Protein 5AG8 (pdb70)

Foldseek 3Di:
DFAAKDKDFDQEDELLDQKGKIFIPDFQKKKFKADVPRTQWIFTHDPGMTITGGPWGNNQDQKIKIWIGDVSYPIDIHIHGYDNVQKDWDDDAQKIKIAHAQWWKWKAFTNSHTDDIDHGIDIDRHDAGKMKMWTGHVPDIHIDIDGHD/DFAAKDKDFDQEDELQDQKGKIFIPDFQKKKFKADPPHTQWIFTHDPGMTITGGNWGNNQPQKIKIWIDDVSYPIDIHIHGYDNVQKDWDDDAQKTKIFGQFWWKWKAFTNSHTDDTDTGIDIDRHDAGKMKMWTGDVPDIHIDIDGHD

GO terms:
  GO:0005509 calcium ion binding (F, IDA)
  GO:0005576 extracellular region (C, IDA)
  GO:0004198 calcium-dependent cysteine-type endopeptidase activity (F, IDA)
  GO:0006508 proteolysis (P, IDA)
  GO:0005515 protein binding (F, IPI)

Secondary structure (DSSP, 8-state):
-PBP--EE--SEEETT-SEEEEEESSTT-EEEEEETTEEEEEEE-BTTEEEEEPSS--TT-SEEEEEEE-TTB--EEEEEEEE----EEEEETTEEEEEEEEEEEEEE-TTS-EEEEEEEEEEEE--SEEEEEEEEETTEEEEEEEEE-/--B---EE--SEEETT-SEEEEEESSTT-EEEEEETTEEEEEEE-BTTEEEEEPSS--TT-SEEEEEEE-TTB--EEEEEEEE----EEEEETTEEEEEEEEEEEEEE-TTS-EEEEEEEEEEEE--SEEEEEEEEETTEEEEEEEEE-

InterPro domains:
  IPR001769 Gingipain [PF01364] (236-575)
  IPR005536 Peptidase C25, Ig-like domain [PF03785] (580-659)
  IPR012600 Gingipain propeptide [PF08126] (25-222)
  IPR013783 Immunoglobulin-like fold [G3DSA:2.60.40.10] (577-661)
  IPR014756 Immunoglobulin E-set [SSF81296] (580-661)
  IPR026444 Secretion system, C-terminal sorting domain [TIGR04183] (685-736)
  IPR029030 Caspase-like domain superfamily [SSF52129] (230-577)
  IPR029031 Gingipain, N-terminal superfamily [G3DSA:3.40.50.10390] (230-346)
  IPR038490 Gingipain propeptide superfamily [G3DSA:2.60.40.3800] (21-229)
  IPR039392 Gingipain, N-terminal [cd10913] (231-575)
  IPR041333 Peptidase M60, C-terminal [PF18630] (673-730)

Radius of gyration: 26.18 Å; Cα contacts (8 Å, |Δi|>4): 826; chains: 2; bounding box: 76×40×56 Å

B-factor: mean 24.38, std 9.68, range [12.08, 75.13]

Nearest PDB structures (foldseek):
  5ag9-assembly2_B  TM=1.005E+00  e=1.795E-27  Porphyromonas gingivalis W83
  1cvr-assembly1_A  TM=1.001E+00  e=1.368E-12  Porphyromonas gingivalis
  4ief-assembly1_B  TM=1.000E+00  e=1.517E-12  Porphyromonas gingivalis W83
  7pq4-assembly1_A  TM=9.374E-01  e=1.387E-08  Porphyromonas gingivalis
  5hfs-assembly1_B  TM=8.301E-01  e=6.282E-07  Porphyromonas gingivalis

Sequence (298 aa):
VPTKMQVTAPANISASAQTFEVACDYNGAIATLSDDGDMVGTAIVKDGKAIIKLNESIADETNLTLTVVGYNKVTVIKDVKVEGKPYTVAVSGKTITVESPAAGLTIFDMNGRRVATAKNRMVFEAQNGVYAVRIATEGKTYTEKVIVKVPTKMQVTAPANISASAQTFEVACDYNGAIATLSDDGDMVGTAIVKDGKAIIKLNESIADETNLTLTVVGYNKVTVIKDVKVEGKPYTVAVSGKTITVESPAAGLTIFDMNGRRVATAKNRMVFEAQNGVYAVRIATEGKTYTEKVIVK

CATH classification: 2.60.40.10

Organism: Porphyromonas gingivalis (strain ATCC BAA-308 / W83) (NCBI:txid242619)

Structure (mmCIF, N/CA/C/O backbone):
data_5AG8
#
_entry.id   5AG8
#
_cell.length_a   51.470
_cell.length_b   61.740
_cell.length_c   55.300
_cell.angle_alpha   90.00
_cell.angle_beta   117.79
_cell.angle_gamma   90.00
#
_symmetry.space_group_name_H-M   'P 1 21 1'
#
loop_
_entity.id
_entity.type
_entity.pdbx_description
1 polymer 'GINGIPAIN R2'
2 non-polymer 'SULFATE ION'
3 non-polymer GLYCEROL
4 water water
#
loop_
_atom_site.group_PDB
_atom_site.id
_atom_site.type_symbol
_atom_site.label_atom_id
_atom_site.label_alt_id
_atom_site.label_comp_id
_atom_site.label_asym_id
_atom_site.label_entity_id
_atom_site.label_seq_id
_atom_site.pdbx_PDB_ins_code
_atom_site.Cartn_x
_atom_site.Cartn_y
_atom_site.Cartn_z
_atom_site.occupancy
_atom_site.B_iso_or_equiv
_atom_site.auth_seq_id
_atom_site.auth_comp_id
_atom_site.auth_asym_id
_atom_site.auth_atom_id
_atom_site.pdbx_PDB_model_num
ATOM 1 N N . VAL A 1 5 ? -4.540 16.675 22.550 1.00 46.98 579 VAL A N 1
ATOM 2 C CA . VAL A 1 5 ? -5.759 17.118 21.826 1.00 44.31 579 VAL A CA 1
ATOM 3 C C . VAL A 1 5 ? -5.295 17.439 20.397 1.00 39.70 579 VAL A C 1
ATOM 4 O O . VAL A 1 5 ? -4.312 18.178 20.223 1.00 39.68 579 VAL A O 1
ATOM 8 N N . PRO A 1 6 ? -5.962 16.873 19.372 1.00 35.86 580 PRO A N 1
ATOM 9 C CA . PRO A 1 6 ? -5.427 17.199 18.023 1.00 32.42 580 PRO A CA 1
ATOM 10 C C . PRO A 1 6 ? -5.788 18.649 17.561 1.00 32.46 580 PRO A C 1
ATOM 11 O O . PRO A 1 6 ? -6.751 19.263 18.075 1.00 34.60 580 PRO A O 1
ATOM 15 N N . THR A 1 7 ? -5.052 19.179 16.591 1.00 28.62 581 THR A N 1
ATOM 16 C CA . THR A 1 7 ? -5.394 20.494 16.041 1.00 29.59 581 THR A CA 1
ATOM 17 C C . THR A 1 7 ? -6.096 20.421 14.668 1.00 26.84 581 THR A C 1
ATOM 18 O O . THR A 1 7 ? -6.202 19.353 14.072 1.00 27.77 581 THR A O 1
ATOM 22 N N . LYS A 1 8 ? -6.553 21.555 14.150 1.00 27.60 582 LYS A N 1
ATOM 23 C CA . LYS A 1 8 ? -7.320 21.578 12.889 1.00 27.39 582 LYS A CA 1
ATOM 24 C C . LYS A 1 8 ? -6.413 21.791 11.715 1.00 26.01 582 LYS A C 1
ATOM 25 O O . LYS A 1 8 ? -5.345 22.448 11.849 1.00 23.82 582 LYS A O 1
ATOM 31 N N . MET A 1 9 ? -6.804 21.240 10.561 1.00 24.50 583 MET A N 1
ATOM 32 C CA . MET A 1 9 ? -6.097 21.627 9.320 1.00 25.01 583 MET A CA 1
ATOM 33 C C . MET A 1 9 ? -7.089 22.198 8.303 1.00 25.40 583 MET A C 1
ATOM 34 O O . MET A 1 9 ? -8.276 21.838 8.325 1.00 26.27 583 MET A O 1
ATOM 39 N N . GLN A 1 10 ? -6.629 23.056 7.403 1.00 23.71 584 GLN A N 1
ATOM 40 C CA . GLN A 1 10 ? -7.506 23.610 6.362 1.00 25.04 584 GLN A CA 1
ATOM 41 C C . GLN A 1 10 ? -7.483 22.716 5.128 1.00 22.07 584 GLN A C 1
ATOM 42 O O . GLN A 1 10 ? -6.388 22.277 4.702 1.00 20.50 584 GLN A O 1
ATOM 48 N N . VAL A 1 11 ? -8.670 22.420 4.593 1.00 19.69 585 VAL A N 1
ATOM 49 C CA . VAL A 1 11 ? -8.815 21.510 3.475 1.00 18.73 585 VAL A CA 1
ATOM 50 C C . VAL A 1 11 ? -9.753 22.189 2.508 1.00 18.77 585 VAL A C 1
ATOM 51 O O . VAL A 1 11 ? -10.794 22.648 2.917 1.00 18.60 585 VAL A O 1
ATOM 55 N N . THR A 1 12 ? -9.419 22.294 1.229 1.00 18.10 586 THR A N 1
ATOM 56 C CA . THR A 1 12 ? -10.360 22.835 0.271 1.00 20.72 586 THR A CA 1
ATOM 57 C C . THR A 1 12 ? -10.359 21.882 -0.909 1.00 19.90 586 THR A C 1
ATOM 58 O O . THR A 1 12 ? -9.251 21.452 -1.354 1.00 17.97 586 THR A O 1
ATOM 62 N N . ALA A 1 13 ? -11.569 21.497 -1.355 1.00 19.01 587 ALA A N 1
ATOM 63 C CA . ALA A 1 13 ? 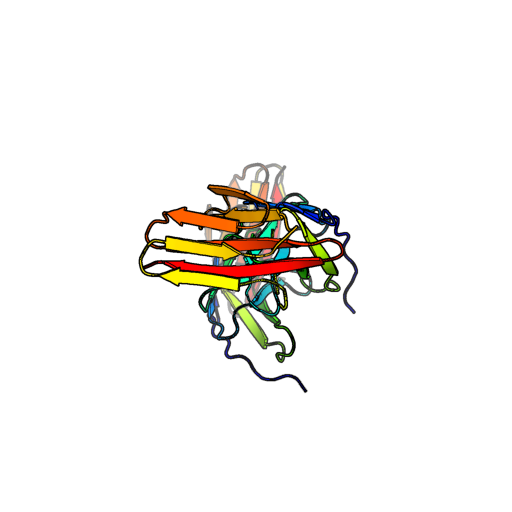-11.696 20.598 -2.510 1.00 18.71 587 ALA A CA 1
ATOM 64 C C . ALA A 1 13 ? -12.990 20.895 -3.221 1.00 20.31 587 ALA A C 1
ATOM 65 O O . ALA A 1 13 ? -13.891 21.496 -2.615 1.00 22.04 587 ALA A O 1
ATOM 67 N N . PRO A 1 14 ? -13.096 20.521 -4.515 1.00 20.29 588 PRO A N 1
ATOM 68 C CA . PRO A 1 14 ? -14.362 20.753 -5.177 1.00 22.39 588 PRO A CA 1
ATOM 69 C C . PRO A 1 14 ? -15.517 19.991 -4.485 1.00 21.33 588 PRO A C 1
ATOM 70 O O . PRO A 1 14 ? -15.287 18.988 -3.765 1.00 23.07 588 PRO A O 1
ATOM 74 N N . ALA A 1 15 ? -16.731 20.456 -4.711 1.00 21.52 589 ALA A N 1
ATOM 75 C CA . ALA A 1 15 ? -17.939 19.793 -4.225 1.00 20.64 589 ALA A CA 1
ATOM 76 C C . ALA A 1 15 ? -18.458 18.747 -5.227 1.00 20.44 589 ALA A C 1
ATOM 77 O O . ALA A 1 15 ? -19.373 17.970 -4.931 1.00 18.75 589 ALA A O 1
ATOM 79 N N . ASN A 1 16 ? -17.929 18.750 -6.450 1.00 20.88 590 ASN A N 1
ATOM 80 C CA . ASN A 1 16 ? -18.441 17.859 -7.473 1.00 20.89 590 ASN A CA 1
ATOM 81 C C . ASN A 1 16 ? -17.246 17.283 -8.237 1.00 21.00 590 ASN A C 1
ATOM 82 O O . ASN A 1 16 ? -16.140 17.851 -8.204 1.00 20.44 590 ASN A O 1
ATOM 87 N N . ILE A 1 17 ? -17.441 16.145 -8.903 1.00 18.66 591 ILE A N 1
ATOM 88 C CA . ILE A 1 17 ? -16.366 15.572 -9.728 1.00 17.86 591 ILE A CA 1
ATOM 89 C C . ILE A 1 17 ? -17.070 14.976 -10.989 1.00 18.40 591 ILE A C 1
ATOM 90 O O . ILE A 1 17 ? -18.193 14.477 -10.886 1.00 17.75 591 ILE A O 1
ATOM 95 N N . SER A 1 18 ? -16.465 15.088 -12.173 1.00 18.26 592 SER A N 1
ATOM 96 C CA . SER A 1 18 ? -17.033 14.448 -13.380 1.00 19.27 592 SER A CA 1
ATOM 97 C C . SER A 1 18 ? -17.005 12.941 -13.256 1.00 19.40 592 SER A C 1
ATOM 98 O O . SER A 1 18 ? -16.007 12.348 -12.768 1.00 18.32 592 SER A O 1
ATOM 101 N N . ALA A 1 19 ? -18.054 12.315 -13.775 1.00 18.26 593 ALA A N 1
ATOM 102 C CA . ALA A 1 19 ? -18.109 10.855 -13.885 1.00 19.86 593 ALA A CA 1
ATOM 103 C C . ALA A 1 19 ? -16.889 10.302 -14.675 1.00 20.55 593 ALA A C 1
ATOM 104 O O . ALA A 1 19 ? -16.444 9.158 -14.462 1.00 21.70 593 ALA A O 1
ATOM 106 N N . SER A 1 20 ? -16.338 11.129 -15.566 1.00 21.31 594 SER A N 1
ATOM 107 C CA . SER A 1 20 ? -15.197 10.751 -16.374 1.00 21.21 594 SER A CA 1
ATOM 108 C C . SER A 1 20 ? -13.819 11.127 -15.785 1.00 20.93 594 SER A C 1
ATOM 109 O O . SER A 1 20 ? -12.791 10.922 -16.440 1.00 20.99 594 SER A O 1
ATOM 112 N N . ALA A 1 21 ? -13.776 11.709 -14.603 1.00 18.85 595 ALA A N 1
ATOM 113 C CA . ALA A 1 21 ? -12.523 12.149 -14.031 1.00 20.57 595 ALA A CA 1
ATOM 114 C C . ALA A 1 21 ? -11.478 11.007 -13.874 1.00 21.82 595 ALA A C 1
ATOM 115 O O . ALA A 1 21 ? -11.816 9.829 -13.671 1.00 22.63 595 ALA A O 1
ATOM 117 N N . GLN A 1 22 ? -10.225 11.413 -13.895 1.00 21.38 596 GLN A N 1
ATOM 118 C CA . GLN A 1 22 ? -9.118 10.534 -13.678 1.00 22.90 596 GLN A CA 1
ATOM 119 C C . GLN A 1 22 ? -8.341 10.997 -12.436 1.00 21.58 596 GLN A C 1
ATOM 120 O O . GLN A 1 22 ? -7.522 10.234 -11.940 1.00 19.84 596 GLN A O 1
ATOM 126 N N . THR A 1 23 ? -8.521 12.261 -12.037 1.00 20.38 597 THR A N 1
ATOM 127 C CA . THR A 1 23 ? -7.790 12.837 -10.891 1.00 20.64 597 THR A CA 1
ATOM 128 C C . THR A 1 23 ? -8.727 13.730 -10.106 1.00 20.46 597 THR A C 1
ATOM 129 O O . THR A 1 23 ? -9.834 14.125 -10.598 1.00 20.30 597 THR A O 1
ATOM 133 N N . PHE A 1 24 ? -8.319 14.070 -8.883 1.00 19.01 598 PHE A N 1
ATOM 134 C CA . PHE A 1 24 ? -9.121 14.952 -8.076 1.00 18.71 598 PHE A CA 1
ATOM 135 C C . PHE A 1 24 ? -8.067 15.703 -7.236 1.00 19.01 598 PHE A C 1
ATOM 136 O O . PHE A 1 24 ? -7.234 15.048 -6.571 1.00 19.01 598 PHE A O 1
ATOM 144 N N . GLU A 1 25 ? -8.110 17.023 -7.247 1.00 19.18 599 GLU A N 1
ATOM 145 C CA . GLU A 1 25 ? -7.111 17.841 -6.518 1.00 21.07 599 GLU A CA 1
ATOM 146 C C . GLU A 1 25 ? -7.661 18.312 -5.156 1.00 20.07 599 GLU A C 1
ATOM 147 O O . GLU A 1 25 ? -8.792 18.750 -5.073 1.00 20.96 599 GLU A O 1
ATOM 153 N N . VAL A 1 26 ? -6.865 18.196 -4.096 1.00 18.92 600 VAL A N 1
ATOM 154 C CA . VAL A 1 26 ? -7.315 18.569 -2.715 1.00 18.75 600 VAL A CA 1
ATOM 155 C C . VAL A 1 26 ? -6.297 19.563 -2.173 1.00 19.09 600 VAL A C 1
ATOM 156 O O . VAL A 1 26 ? -5.104 19.241 -2.180 1.00 18.82 600 VAL A O 1
ATOM 160 N N . ALA A 1 27 ? -6.678 20.796 -1.796 1.00 18.15 601 ALA A N 1
ATOM 161 C CA . ALA A 1 27 ? -5.680 21.659 -1.179 1.00 18.39 601 ALA A CA 1
ATOM 162 C C . ALA A 1 27 ? -5.689 21.411 0.332 1.00 18.38 601 ALA A C 1
ATOM 163 O O . ALA A 1 27 ? -6.783 21.260 0.902 1.00 16.71 601 ALA A O 1
ATOM 165 N N . CYS A 1 28 ? -4.504 21.446 0.983 1.00 18.09 602 CYS A N 1
ATOM 166 C CA . CYS A 1 28 ? -4.430 21.198 2.434 1.00 19.05 602 CYS A CA 1
ATOM 167 C C . CYS A 1 28 ? -3.183 21.839 3.035 1.00 20.28 602 CYS A C 1
ATOM 168 O O . CYS A 1 28 ? -2.101 21.777 2.418 1.00 22.88 602 CYS A O 1
ATOM 171 N N . ASP A 1 29 ? -3.337 22.546 4.157 1.00 21.43 603 ASP A N 1
ATOM 172 C CA . ASP A 1 29 ? -2.249 23.302 4.721 1.00 23.39 603 ASP A CA 1
ATOM 173 C C . ASP A 1 29 ? -1.322 22.419 5.559 1.00 22.01 603 ASP A C 1
ATOM 174 O O . ASP A 1 29 ? -0.352 22.909 6.118 1.00 21.44 603 ASP A O 1
ATOM 179 N N . TYR A 1 30 ? -1.628 21.131 5.632 1.00 20.01 604 TYR A N 1
ATOM 180 C CA . TYR A 1 30 ? -0.772 20.219 6.403 1.00 20.88 604 TYR A CA 1
ATOM 181 C C . TYR A 1 30 ? -0.073 19.228 5.478 1.00 19.89 604 TYR A C 1
ATOM 182 O O . TYR A 1 30 ? -0.660 18.229 5.028 1.00 17.74 604 TYR A O 1
ATOM 191 N N . ASN A 1 31 ? 1.203 19.497 5.195 1.00 20.94 605 ASN A N 1
ATOM 192 C CA . ASN A 1 31 ? 1.928 18.568 4.307 1.00 20.84 605 ASN A CA 1
ATOM 193 C C . ASN A 1 31 ? 2.127 17.191 4.932 1.00 19.59 605 ASN A C 1
ATOM 194 O O . ASN A 1 31 ? 2.520 17.098 6.097 1.00 18.84 605 ASN A O 1
ATOM 199 N N . GLY A 1 32 ? 1.913 16.149 4.143 1.00 18.68 606 GLY A N 1
ATOM 200 C CA . GLY A 1 32 ? 1.967 14.776 4.674 1.00 19.32 606 GLY A CA 1
ATOM 201 C C . GLY A 1 32 ? 0.630 14.238 5.193 1.00 19.23 606 GLY A C 1
ATOM 202 O O . GLY A 1 32 ? 0.544 13.075 5.614 1.00 20.07 606 GLY A O 1
ATOM 203 N N . ALA A 1 33 ? -0.417 15.064 5.191 1.00 16.68 607 ALA A N 1
ATOM 204 C CA . ALA A 1 33 ? -1.795 14.544 5.343 1.00 15.74 607 ALA A CA 1
ATOM 205 C C . ALA A 1 33 ? -2.103 13.575 4.194 1.00 15.75 607 ALA A C 1
ATOM 206 O O . ALA A 1 33 ? -1.470 13.723 3.120 1.00 15.95 607 ALA A O 1
ATOM 208 N N . ILE A 1 34 ? -3.040 12.645 4.379 1.00 14.87 608 ILE A N 1
ATOM 209 C CA . ILE A 1 34 ? -3.417 11.701 3.307 1.00 16.24 608 ILE A CA 1
ATOM 210 C C . ILE A 1 34 ? -4.860 11.966 2.966 1.00 15.55 608 ILE A C 1
ATOM 211 O O . ILE A 1 34 ? -5.694 12.084 3.877 1.00 15.61 608 ILE A O 1
ATOM 216 N N . ALA A 1 35 ? -5.138 12.122 1.666 1.00 15.06 609 ALA A N 1
ATOM 217 C CA . ALA A 1 35 ? -6.497 12.446 1.218 1.00 14.87 609 ALA A CA 1
ATOM 218 C C . ALA A 1 35 ? -6.935 11.270 0.388 1.00 15.81 609 ALA A C 1
ATOM 219 O O . ALA A 1 35 ? -6.187 10.830 -0.521 1.00 16.61 609 ALA A O 1
ATOM 221 N N . THR A 1 36 ? -8.134 10.771 0.680 1.00 14.42 610 THR A N 1
ATOM 222 C CA . THR A 1 36 ? -8.626 9.566 0.073 1.00 16.04 610 THR A CA 1
ATOM 223 C C . THR A 1 36 ? -10.056 9.754 -0.393 1.00 15.78 610 THR A C 1
ATOM 224 O O . THR A 1 36 ? -10.865 10.345 0.341 1.00 14.90 610 THR A O 1
ATOM 228 N N . LEU A 1 37 ? -10.375 9.256 -1.605 1.00 14.89 611 LEU A N 1
ATOM 229 C CA . LEU A 1 37 ? -11.755 9.205 -2.047 1.00 15.30 611 LEU A CA 1
ATOM 230 C C . LEU A 1 37 ? -12.271 7.765 -1.872 1.00 15.92 611 LEU A C 1
ATOM 231 O O . LEU A 1 37 ? -11.552 6.803 -2.141 1.00 14.85 611 LEU A O 1
ATOM 236 N N . SER A 1 38 ? -13.503 7.615 -1.391 1.00 17.29 612 SER A N 1
ATOM 237 C CA . SER A 1 38 ? -14.055 6.267 -1.176 1.00 19.04 612 SER A CA 1
ATOM 238 C C . SER A 1 38 ? -15.571 6.252 -1.403 1.00 20.82 612 SER A C 1
ATOM 239 O O . SER A 1 38 ? -16.263 7.303 -1.378 1.00 18.59 612 SER A O 1
ATOM 242 N N . ASP A 1 39 ? -16.072 5.051 -1.676 1.00 25.61 613 ASP A N 1
ATOM 243 C CA . ASP A 1 39 ? -17.511 4.753 -1.663 1.00 30.54 613 ASP A CA 1
ATOM 244 C C . ASP A 1 39 ? -17.696 3.672 -0.597 1.00 35.98 613 ASP A C 1
ATOM 245 O O . ASP A 1 39 ? -17.357 2.515 -0.831 1.00 33.76 613 ASP A O 1
ATOM 250 N N . ASP A 1 40 ? -18.165 4.074 0.586 1.00 40.04 614 ASP A N 1
ATOM 251 C CA . ASP A 1 40 ? -18.499 3.151 1.689 1.00 49.32 614 ASP A CA 1
ATOM 252 C C . ASP A 1 40 ? -17.436 2.062 1.813 1.00 51.03 614 ASP A C 1
ATOM 253 O O . ASP A 1 40 ? -17.742 0.883 1.616 1.00 51.43 614 ASP A O 1
ATOM 258 N N . GLY A 1 41 ? -16.186 2.432 2.095 1.00 48.30 615 GLY A N 1
ATOM 259 C CA . GLY A 1 41 ? -15.149 1.403 2.076 1.00 50.06 615 GLY A CA 1
ATOM 260 C C . GLY A 1 41 ? -14.380 1.445 0.767 1.00 50.40 615 GLY A C 1
ATOM 261 O O . GLY A 1 41 ? -13.326 2.086 0.760 1.00 60.48 615 GLY A O 1
ATOM 262 N N . ASP A 1 42 ? -14.875 0.809 -0.328 1.00 43.66 616 ASP A N 1
ATOM 263 C CA . ASP A 1 42 ? -14.198 0.848 -1.654 1.00 37.16 616 ASP A CA 1
ATOM 264 C C . ASP A 1 42 ? -13.358 2.165 -1.725 1.00 31.12 616 ASP A C 1
ATOM 265 O O . ASP A 1 42 ? -13.926 3.223 -1.896 1.00 23.82 616 ASP A O 1
ATOM 270 N N . MET A 1 43 ? -12.044 2.082 -1.493 1.00 29.21 617 MET A N 1
ATOM 271 C CA . MET A 1 43 ? -11.154 3.279 -1.600 1.00 26.09 617 MET A CA 1
ATOM 272 C C . MET A 1 43 ? -10.877 3.400 -3.089 1.00 24.34 617 MET A C 1
ATOM 273 O O . MET A 1 43 ? -10.413 2.420 -3.721 1.00 24.73 617 MET A O 1
ATOM 278 N N . VAL A 1 44 ? -11.237 4.527 -3.687 1.00 18.83 618 VAL A N 1
ATOM 279 C CA . VAL A 1 44 ? -11.058 4.653 -5.169 1.00 18.90 618 VAL A CA 1
ATOM 280 C C . VAL A 1 44 ? -9.851 5.497 -5.566 1.00 18.07 618 VAL A C 1
ATOM 281 O O . VAL A 1 44 ? -9.521 5.646 -6.767 1.00 19.42 618 VAL A O 1
ATOM 285 N N . GLY A 1 45 ? -9.155 6.051 -4.594 1.00 16.92 619 GLY A N 1
ATOM 286 C CA . GLY A 1 45 ? -7.851 6.662 -4.921 1.00 18.05 619 GLY A CA 1
ATOM 287 C C . GLY A 1 45 ? -7.326 7.372 -3.697 1.00 18.77 619 GLY A C 1
ATOM 288 O O . GLY A 1 45 ? -8.113 7.777 -2.835 1.00 16.56 619 GLY A O 1
ATOM 289 N N . THR A 1 46 ? -6.006 7.501 -3.581 1.00 17.49 620 THR A N 1
ATOM 290 C CA . THR A 1 46 ? -5.445 8.162 -2.387 1.00 18.40 620 THR A CA 1
ATOM 291 C C . THR A 1 46 ? -4.208 8.900 -2.832 1.00 18.12 620 THR A C 1
ATOM 292 O O . THR A 1 46 ? -3.506 8.452 -3.770 1.00 19.20 620 THR A O 1
ATOM 296 N N . ALA A 1 47 ? -3.907 10.002 -2.156 1.00 16.19 621 ALA A N 1
ATOM 297 C CA . ALA A 1 47 ? -2.641 10.691 -2.385 1.00 17.98 621 ALA A CA 1
ATOM 298 C C . ALA A 1 47 ? -2.183 11.426 -1.136 1.00 17.15 621 ALA A C 1
ATOM 299 O O . ALA A 1 47 ? -2.993 11.851 -0.326 1.00 16.81 621 ALA A O 1
ATOM 301 N N . ILE A 1 48 ? -0.880 11.615 -0.988 1.00 18.03 622 ILE A N 1
ATOM 302 C CA . ILE A 1 48 ? -0.363 12.390 0.112 1.00 18.58 622 ILE A CA 1
ATOM 303 C C . ILE A 1 48 ? -0.303 13.891 -0.263 1.00 18.83 622 ILE A C 1
ATOM 304 O O . ILE A 1 48 ? -0.026 14.269 -1.398 1.00 19.04 622 ILE A O 1
ATOM 309 N N . VAL A 1 49 ? -0.518 14.739 0.716 1.00 17.57 623 VAL A N 1
ATOM 310 C CA . VAL A 1 49 ? -0.390 16.171 0.470 1.00 17.24 623 VAL A CA 1
ATOM 311 C C . VAL A 1 49 ? 1.112 16.556 0.375 1.00 19.18 623 VAL A C 1
ATOM 312 O O . VAL A 1 49 ? 1.893 16.310 1.310 1.00 18.65 623 VAL A O 1
ATOM 316 N N . LYS A 1 50 ? 1.531 17.130 -0.752 1.00 20.34 624 LYS A N 1
ATOM 317 C CA . LYS A 1 50 ? 2.926 17.589 -0.886 1.00 24.25 624 LYS A CA 1
ATOM 318 C C . LYS A 1 50 ? 2.867 19.004 -1.435 1.00 23.86 624 LYS A C 1
ATOM 319 O O . LYS A 1 50 ? 2.086 19.278 -2.334 1.00 22.57 624 LYS A O 1
ATOM 325 N N . ASP A 1 51 ? 3.663 19.901 -0.879 1.00 24.85 625 ASP A N 1
ATOM 326 C CA . ASP A 1 51 ? 3.618 21.321 -1.304 1.00 27.38 625 ASP A CA 1
ATOM 327 C C . ASP A 1 51 ? 2.170 21.876 -1.377 1.00 25.22 625 ASP A C 1
ATOM 328 O O . ASP A 1 51 ? 1.775 22.518 -2.374 1.00 24.17 625 ASP A O 1
ATOM 333 N N . GLY A 1 52 ? 1.377 21.582 -0.333 1.00 21.94 626 GLY A N 1
ATOM 334 C CA . GLY A 1 52 ? 0.050 22.186 -0.185 1.00 20.92 626 GLY A CA 1
ATOM 335 C C . GLY A 1 52 ? -1.094 21.502 -0.963 1.00 20.18 626 GLY A C 1
ATOM 336 O O . GLY A 1 52 ? -2.213 22.009 -0.928 1.00 18.79 626 GLY A O 1
ATOM 337 N N . LYS A 1 53 ? -0.827 20.419 -1.720 1.00 20.30 627 LYS A N 1
ATOM 338 C CA . LYS A 1 53 ? -1.919 19.769 -2.446 1.00 21.31 627 LYS A CA 1
ATOM 339 C C . LYS A 1 53 ? -1.716 18.272 -2.518 1.00 19.91 627 LYS A C 1
ATOM 340 O O . LYS A 1 53 ? -0.572 17.794 -2.585 1.00 20.02 627 LYS A O 1
ATOM 346 N N . ALA A 1 54 ? -2.815 17.549 -2.590 1.00 19.14 628 ALA A N 1
ATOM 347 C CA . ALA A 1 54 ? -2.778 16.125 -2.971 1.00 18.86 628 ALA A CA 1
ATOM 348 C C . ALA A 1 54 ? -3.495 16.019 -4.308 1.00 20.42 628 ALA A C 1
ATOM 349 O O . ALA A 1 54 ? -4.703 16.456 -4.452 1.00 20.65 628 ALA A O 1
ATOM 351 N N . ILE A 1 55 ? -2.827 15.400 -5.275 1.00 21.49 629 ILE A N 1
ATOM 352 C CA . ILE A 1 55 ? -3.472 15.136 -6.549 1.00 21.09 629 ILE A CA 1
ATOM 353 C C . ILE A 1 55 ? -3.826 13.644 -6.550 1.00 19.11 629 ILE A C 1
ATOM 354 O O . ILE A 1 55 ? -2.937 12.793 -6.719 1.00 17.89 629 ILE A O 1
ATOM 359 N N . ILE A 1 56 ? -5.082 13.340 -6.269 1.00 17.60 630 ILE A N 1
ATOM 360 C CA . ILE A 1 56 ? -5.499 11.967 -6.176 1.00 17.44 630 ILE A CA 1
ATOM 361 C C . ILE A 1 56 ? -5.580 11.383 -7.621 1.00 19.06 630 ILE A C 1
ATOM 362 O O . ILE A 1 56 ? -6.328 11.892 -8.435 1.00 20.33 630 ILE A O 1
ATOM 367 N N . LYS A 1 57 ? -4.824 10.339 -7.921 1.00 19.28 631 LYS A N 1
ATOM 368 C CA . LYS A 1 57 ? -5.046 9.648 -9.197 1.00 22.29 631 LYS A CA 1
ATOM 369 C C . LYS A 1 57 ? -6.054 8.523 -8.935 1.00 21.36 631 LYS A C 1
ATOM 370 O O . LYS A 1 57 ? -5.796 7.613 -8.124 1.00 21.95 631 LYS A O 1
ATOM 376 N N . LEU A 1 58 ? -7.197 8.576 -9.604 1.00 19.66 632 LEU A N 1
ATOM 377 C CA . LEU A 1 58 ? -8.162 7.494 -9.411 1.00 20.97 632 LEU A CA 1
ATOM 378 C C . LEU A 1 58 ? -7.660 6.131 -9.849 1.00 21.49 632 LEU A C 1
ATOM 379 O O . LEU A 1 58 ? -7.073 5.944 -10.951 1.00 21.05 632 LEU A O 1
ATOM 384 N N . ASN A 1 59 ? -7.891 5.140 -9.008 1.00 20.49 633 ASN A N 1
ATOM 385 C CA . ASN A 1 59 ? -7.433 3.807 -9.350 1.00 22.17 633 ASN A CA 1
ATOM 386 C C . ASN A 1 59 ? -8.477 2.989 -10.152 1.00 22.70 633 ASN A C 1
ATOM 387 O O . ASN A 1 59 ? -8.213 1.850 -10.573 1.00 23.17 633 ASN A O 1
ATOM 392 N N . GLU A 1 60 ? -9.651 3.575 -10.333 1.00 20.38 634 GLU A N 1
ATOM 393 C CA . GLU A 1 60 ? -10.693 2.975 -11.173 1.00 24.45 634 GLU A CA 1
ATOM 394 C C . GLU A 1 60 ? -11.675 4.078 -11.586 1.00 21.23 634 GLU A C 1
ATOM 395 O O . GLU A 1 60 ? -11.684 5.179 -11.017 1.00 21.26 634 GLU A O 1
ATOM 401 N N . SER A 1 61 ? -12.526 3.748 -12.550 1.00 21.10 635 SER A N 1
ATOM 402 C CA . SER A 1 61 ? -13.578 4.635 -12.985 1.00 19.05 635 SER A CA 1
ATOM 403 C C . SER A 1 61 ? -14.558 4.881 -11.850 1.00 18.67 635 SER A C 1
ATOM 404 O O . SER A 1 61 ? -14.955 3.934 -11.220 1.00 17.80 635 SER A O 1
ATOM 407 N N . ILE A 1 62 ? -15.025 6.125 -11.660 1.00 17.17 636 ILE A N 1
ATOM 408 C CA . ILE A 1 62 ? -16.044 6.397 -10.657 1.00 18.31 636 ILE A CA 1
ATOM 409 C C . ILE A 1 62 ? -17.364 6.705 -11.370 1.00 17.44 636 ILE A C 1
ATOM 410 O O . ILE A 1 62 ? -18.276 7.242 -10.764 1.00 16.31 636 ILE A O 1
ATOM 415 N N . ALA A 1 63 ? -17.469 6.351 -12.658 1.00 18.02 637 ALA A N 1
ATOM 416 C CA . ALA A 1 63 ? -18.720 6.660 -13.396 1.00 18.54 637 ALA A CA 1
ATOM 417 C C . ALA A 1 63 ? -19.937 5.896 -12.899 1.00 18.99 637 ALA A C 1
ATOM 418 O O . ALA A 1 63 ? -21.085 6.241 -13.278 1.00 19.38 637 ALA A O 1
ATOM 420 N N . ASP A 1 64 ? -19.718 4.836 -12.114 1.00 19.42 638 ASP A N 1
ATOM 421 C CA . ASP A 1 64 ? -20.848 4.077 -11.548 1.00 21.33 638 ASP A CA 1
ATOM 422 C C . ASP A 1 64 ? -21.269 4.654 -10.154 1.00 20.76 638 ASP A C 1
ATOM 423 O O . ASP A 1 64 ? -22.092 4.052 -9.492 1.00 21.51 638 ASP A O 1
ATOM 428 N N . GLU A 1 65 ? -20.751 5.817 -9.755 1.00 19.66 639 GLU A N 1
ATOM 429 C CA . GLU A 1 65 ? -21.035 6.383 -8.427 1.00 21.56 639 GLU A CA 1
ATOM 430 C C . GLU A 1 65 ? -21.856 7.631 -8.644 1.00 20.49 639 GLU A C 1
ATOM 431 O O . GLU A 1 65 ? -21.693 8.327 -9.671 1.00 19.50 639 GLU A O 1
ATOM 437 N N . THR A 1 66 ? -22.749 7.906 -7.698 1.00 20.31 640 THR A N 1
ATOM 438 C CA . THR A 1 66 ? -23.395 9.234 -7.650 1.00 19.36 640 THR A CA 1
ATOM 439 C C . THR A 1 66 ? -22.771 10.127 -6.570 1.00 17.68 640 THR A C 1
ATOM 440 O O . THR A 1 66 ? -22.944 11.356 -6.636 1.00 16.55 640 THR A O 1
ATOM 444 N N . ASN A 1 67 ? -22.074 9.565 -5.578 1.00 17.29 641 ASN A N 1
ATOM 445 C CA . ASN A 1 67 ? -21.391 10.368 -4.548 1.00 17.12 641 ASN A CA 1
ATOM 446 C C . ASN A 1 67 ? -20.127 9.651 -4.110 1.00 17.29 641 ASN A C 1
ATOM 447 O O . ASN A 1 67 ? -20.047 8.399 -4.185 1.00 19.04 641 ASN A O 1
ATOM 452 N N . LEU A 1 68 ? -19.154 10.413 -3.631 1.00 16.97 642 LEU A N 1
ATOM 453 C CA . LEU A 1 68 ? -17.963 9.819 -3.045 1.00 16.11 642 LEU A CA 1
ATOM 454 C C . LEU A 1 68 ? -17.705 10.534 -1.763 1.00 15.87 642 LEU A C 1
ATOM 455 O O . LEU A 1 68 ? -18.090 11.698 -1.596 1.00 16.71 642 LEU A O 1
ATOM 460 N N . THR A 1 69 ? -16.996 9.864 -0.852 1.00 15.31 643 THR A N 1
ATOM 461 C CA . THR A 1 69 ? -16.499 10.551 0.341 1.00 15.22 643 THR A CA 1
ATOM 462 C C . THR A 1 69 ? -15.019 10.906 0.243 1.00 14.54 643 THR A C 1
ATOM 463 O O . THR A 1 69 ? -14.165 10.020 -0.110 1.00 15.19 643 THR A O 1
ATOM 467 N N . LEU A 1 70 ? -14.706 12.173 0.553 1.00 13.66 644 LEU A N 1
ATOM 468 C CA . LEU A 1 70 ? -13.311 12.629 0.651 1.00 13.78 644 LEU A CA 1
ATOM 469 C C . LEU A 1 70 ? -12.989 12.614 2.137 1.00 14.56 644 LEU A C 1
ATOM 470 O O . LEU A 1 70 ? -13.757 13.211 2.953 1.00 15.04 644 LEU A O 1
ATOM 475 N N . THR A 1 71 ? -11.881 11.955 2.529 1.00 13.25 645 THR A N 1
ATOM 476 C CA . THR A 1 71 ? -11.447 12.006 3.895 1.00 14.20 645 THR A CA 1
ATOM 477 C C . THR A 1 71 ? -9.986 12.446 3.862 1.00 14.30 645 THR A C 1
ATOM 478 O O . THR A 1 71 ? -9.194 11.866 3.098 1.00 13.30 645 THR A O 1
ATOM 482 N N . VAL A 1 72 ? -9.624 13.402 4.734 1.00 14.29 646 VAL A N 1
ATOM 483 C CA . VAL A 1 72 ? -8.223 13.837 4.846 1.00 13.68 646 VAL A CA 1
ATOM 484 C C . VAL A 1 72 ? -7.784 13.593 6.276 1.00 15.93 646 VAL A C 1
ATOM 485 O O . VAL A 1 72 ? -8.475 14.040 7.244 1.00 14.17 646 VAL A O 1
ATOM 489 N N . VAL A 1 73 ? -6.687 12.839 6.433 1.00 14.99 647 VAL A N 1
ATOM 490 C CA . VAL A 1 73 ? -6.223 12.420 7.780 1.00 15.63 647 VAL A CA 1
ATOM 491 C C . VAL A 1 73 ? -4.822 12.926 7.957 1.00 16.03 647 VAL A C 1
ATOM 492 O O . VAL A 1 73 ? -4.002 12.865 7.000 1.00 17.61 647 VAL A O 1
ATOM 496 N N . GLY A 1 74 ? -4.547 13.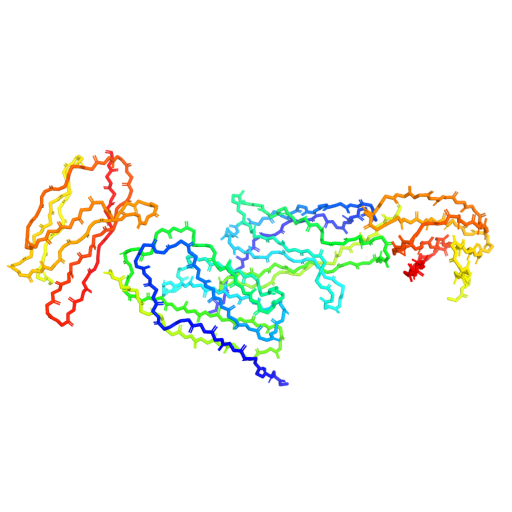512 9.125 1.00 15.56 648 GLY A N 1
ATOM 497 C CA . GLY A 1 74 ? -3.190 13.974 9.400 1.00 17.26 648 GLY A CA 1
ATOM 498 C C . GLY A 1 74 ? -2.796 13.609 10.811 1.00 19.17 648 GLY A C 1
ATOM 499 O O . GLY A 1 74 ? -3.660 13.572 11.722 1.00 18.51 648 GLY A O 1
ATOM 500 N N . TYR A 1 75 ? -1.503 13.395 11.020 1.00 19.87 649 TYR A N 1
ATOM 501 C CA . TYR A 1 75 ? -1.031 12.984 12.351 1.00 19.28 649 TYR A CA 1
ATOM 502 C C . TYR A 1 75 ? -1.287 14.111 13.350 1.00 20.07 649 TYR A C 1
ATOM 503 O O . TYR A 1 75 ? -0.915 15.287 13.109 1.00 17.76 649 TYR A O 1
ATOM 512 N N . ASN A 1 76 ? -1.895 13.745 14.483 1.00 20.60 650 ASN A N 1
ATOM 513 C CA . ASN A 1 76 ? -2.374 14.703 15.459 1.00 21.93 650 ASN A CA 1
ATOM 514 C C . ASN A 1 76 ? -3.257 15.841 14.907 1.00 19.93 650 ASN A C 1
ATOM 515 O O . ASN A 1 76 ? -3.282 16.913 15.472 1.00 19.64 650 ASN A O 1
ATOM 520 N N . LYS A 1 77 ? -3.992 15.579 13.829 1.00 17.49 651 LYS A N 1
ATOM 521 C CA . LYS A 1 77 ? -4.951 16.574 13.251 1.00 17.54 651 LYS A CA 1
ATOM 522 C C . LYS A 1 77 ? -6.345 15.991 13.374 1.00 16.85 651 LYS A C 1
ATOM 523 O O . LYS A 1 77 ? -6.525 14.761 13.328 1.00 16.48 651 LYS A O 1
ATOM 529 N N . VAL A 1 78 ? -7.350 16.858 13.491 1.00 16.71 652 VAL A N 1
ATOM 530 C CA . VAL A 1 78 ? -8.735 16.398 13.335 1.00 16.49 652 VAL A CA 1
ATOM 531 C C . VAL A 1 78 ? -9.026 15.980 11.893 1.00 15.21 652 VAL A C 1
ATOM 532 O O . VAL A 1 78 ? -8.861 16.753 10.957 1.00 15.11 652 VAL A O 1
ATOM 536 N N . THR A 1 79 ? -9.478 14.750 11.680 1.00 15.45 653 THR A N 1
ATOM 537 C CA . THR A 1 79 ? -9.845 14.308 10.320 1.00 14.77 653 THR A CA 1
ATOM 538 C C . THR A 1 79 ? -10.908 15.216 9.701 1.00 15.24 653 THR A C 1
ATOM 539 O O . THR A 1 79 ? -11.884 15.594 10.399 1.00 15.87 653 THR A O 1
ATOM 543 N N . VAL A 1 80 ? -10.744 15.526 8.401 1.00 13.90 654 VAL A N 1
ATOM 544 C CA . VAL A 1 80 ? -11.718 16.325 7.647 1.00 15.58 654 VAL A CA 1
ATOM 545 C C . VAL A 1 80 ? -12.461 15.457 6.602 1.00 15.00 654 VAL A C 1
ATOM 546 O O . VAL A 1 80 ? -11.820 14.678 5.875 1.00 13.64 654 VAL A O 1
ATOM 550 N N . ILE A 1 81 ? -13.788 15.548 6.577 1.00 14.97 655 ILE A N 1
ATOM 551 C CA . ILE A 1 81 ? -14.569 14.742 5.651 1.00 14.77 655 ILE A CA 1
ATOM 552 C C . ILE A 1 81 ? -15.428 15.687 4.826 1.00 15.59 655 ILE A C 1
ATOM 553 O O . ILE A 1 81 ? -15.833 16.719 5.337 1.00 15.84 655 ILE A O 1
ATOM 558 N N . LYS A 1 82 ? -15.587 15.360 3.545 1.00 14.30 656 LYS A N 1
ATOM 559 C CA . LYS A 1 82 ? -16.449 16.133 2.639 1.00 15.59 656 LYS A CA 1
ATOM 560 C C . LYS A 1 82 ? -17.192 15.210 1.698 1.00 15.94 656 LYS A C 1
ATOM 561 O O . LYS A 1 82 ? -16.594 14.241 1.155 1.00 16.54 656 LYS A O 1
ATOM 567 N N . ASP A 1 83 ? -18.454 15.491 1.425 1.00 16.20 657 ASP A N 1
ATOM 568 C CA . ASP A 1 83 ? -19.195 14.644 0.453 1.00 17.88 657 ASP A CA 1
ATOM 569 C C . ASP A 1 83 ? -18.940 15.222 -0.954 1.00 18.47 657 ASP A C 1
ATOM 570 O O . ASP A 1 83 ? -18.844 16.431 -1.085 1.00 19.75 657 ASP A O 1
ATOM 575 N N . VAL A 1 84 ? -18.773 14.381 -1.978 1.00 17.88 658 VAL A N 1
ATOM 576 C CA . VAL A 1 84 ? -18.496 14.907 -3.349 1.00 17.45 658 VAL A CA 1
ATOM 577 C C . VAL A 1 84 ? -19.543 14.277 -4.260 1.00 18.23 658 VAL A C 1
ATOM 578 O O . VAL A 1 84 ? -19.718 13.036 -4.246 1.00 18.06 658 VAL A O 1
ATOM 582 N N . LYS A 1 85 ? -20.261 15.108 -5.027 1.00 17.67 659 LYS A N 1
ATOM 583 C CA . LYS A 1 85 ? -21.258 14.584 -5.949 1.00 19.16 659 LYS A CA 1
ATOM 584 C C . LYS A 1 85 ? -20.585 14.207 -7.272 1.00 18.96 659 LYS A C 1
ATOM 585 O O . LYS A 1 85 ? -19.771 14.975 -7.814 1.00 19.81 659 LYS A O 1
ATOM 591 N N . VAL A 1 86 ? -20.922 13.039 -7.802 1.00 18.25 660 VAL A N 1
ATOM 592 C CA . VAL A 1 86 ? -20.377 12.613 -9.124 1.00 18.60 660 VAL A CA 1
ATOM 593 C C . VAL A 1 86 ? -21.410 12.895 -10.173 1.00 20.12 660 VAL A C 1
ATOM 594 O O . VAL A 1 86 ? -22.524 12.438 -10.055 1.00 21.32 660 VAL A O 1
ATOM 598 N N . GLU A 1 87 ? -21.057 13.658 -11.198 1.00 22.19 661 GLU A N 1
ATOM 599 C CA . GLU A 1 87 ? -22.028 14.035 -12.230 1.00 23.70 661 GLU A CA 1
ATOM 600 C C . GLU A 1 87 ? -21.574 13.612 -13.599 1.00 24.55 661 GLU A C 1
ATOM 601 O O . GLU A 1 87 ? -20.418 13.773 -13.935 1.00 22.07 661 GLU A O 1
ATOM 607 N N . GLY A 1 88 ? -22.501 13.054 -14.367 1.00 24.68 662 GLY A N 1
ATOM 608 C CA . GLY A 1 88 ? -22.250 12.685 -15.775 1.00 28.61 662 GLY A CA 1
ATOM 609 C C . GLY A 1 88 ? -22.603 13.791 -16.768 1.00 33.94 662 GLY A C 1
ATOM 610 O O . GLY A 1 88 ? -22.601 14.968 -16.399 1.00 36.68 662 GLY A O 1
ATOM 611 N N . LYS A 1 104 ? -35.225 1.121 -9.815 1.00 42.12 672 LYS A N 1
ATOM 612 C CA . LYS A 1 104 ? -36.624 0.894 -10.145 1.00 41.05 672 LYS A CA 1
ATOM 613 C C . LYS A 1 104 ? -37.016 1.086 -11.644 1.00 37.29 672 LYS A C 1
ATOM 614 O O . LYS A 1 104 ? -37.391 0.113 -12.286 1.00 37.83 672 LYS A O 1
ATOM 620 N N . PRO A 1 105 ? -36.971 2.322 -12.190 1.00 33.89 673 PRO A N 1
ATOM 621 C CA . PRO A 1 105 ? -37.657 2.478 -13.484 1.00 31.64 673 PRO A CA 1
ATOM 622 C C . PRO A 1 105 ? -36.748 2.257 -14.710 1.00 27.83 673 PRO A C 1
ATOM 623 O O . PRO A 1 105 ? -36.830 2.998 -15.701 1.00 26.98 673 PRO A O 1
ATOM 627 N N . TYR A 1 106 ? -35.901 1.238 -14.669 1.00 22.63 674 TYR A N 1
ATOM 628 C CA . TYR A 1 106 ? -35.032 0.951 -15.796 1.00 20.71 674 TYR A CA 1
ATOM 629 C C . TYR A 1 106 ? -34.625 -0.482 -15.683 1.00 20.83 674 TYR A C 1
ATOM 630 O O . TYR A 1 106 ? -34.826 -1.147 -14.627 1.00 19.34 674 TYR A O 1
ATOM 639 N N . THR A 1 107 ? -34.003 -0.945 -16.751 1.00 19.80 675 THR A N 1
ATOM 640 C CA . THR A 1 107 ? -33.240 -2.204 -16.708 1.00 20.66 675 THR A CA 1
ATOM 641 C C . THR A 1 107 ? -31.951 -2.038 -17.475 1.00 18.39 675 THR A C 1
ATOM 642 O O . THR A 1 107 ? -31.863 -1.218 -18.477 1.00 20.04 675 THR A O 1
ATOM 646 N N . VAL A 1 108 ? -30.910 -2.730 -17.004 1.00 17.60 676 VAL A N 1
ATOM 647 C CA . VAL A 1 108 ? -29.612 -2.785 -17.674 1.00 16.81 676 VAL A CA 1
ATOM 648 C C . VAL A 1 108 ? -29.310 -4.303 -17.845 1.00 17.85 676 VAL A C 1
ATOM 649 O O . VAL A 1 108 ? -29.249 -5.057 -16.833 1.00 18.48 676 VAL A O 1
ATOM 653 N N . ALA A 1 109 ? -29.243 -4.764 -19.090 1.00 15.81 677 ALA A N 1
ATOM 654 C CA . ALA A 1 109 ? -29.176 -6.205 -19.373 1.00 17.66 677 ALA A CA 1
ATOM 655 C C . ALA A 1 109 ? -27.876 -6.490 -20.085 1.00 17.89 677 ALA A C 1
ATOM 656 O O . ALA A 1 109 ? -27.455 -5.661 -20.934 1.00 21.05 677 ALA A O 1
ATOM 658 N N . VAL A 1 110 ? -27.230 -7.619 -19.761 1.00 17.60 678 VAL A N 1
ATOM 659 C CA . VAL A 1 110 ? -26.032 -8.072 -20.432 1.00 17.66 678 VAL A CA 1
ATOM 660 C C . VAL A 1 110 ? -26.346 -9.381 -21.121 1.00 18.54 678 VAL A C 1
ATOM 661 O O . VAL A 1 110 ? -27.088 -10.266 -20.586 1.00 18.43 678 VAL A O 1
ATOM 665 N N . SER A 1 111 ? -25.843 -9.509 -22.344 1.00 18.04 679 SER A N 1
ATOM 666 C CA . SER A 1 111 ? -25.945 -10.796 -23.063 1.00 19.44 679 SER A CA 1
ATOM 667 C C . SER A 1 111 ? -24.704 -10.911 -23.956 1.00 21.28 679 SER A C 1
ATOM 668 O O . SER A 1 111 ? -24.653 -10.290 -25.021 1.00 20.49 679 SER A O 1
ATOM 671 N N . GLY A 1 112 ? -23.689 -11.659 -23.504 1.00 22.14 680 GLY A N 1
ATOM 672 C CA . GLY A 1 112 ? -22.446 -11.787 -24.244 1.00 22.55 680 GLY A CA 1
ATOM 673 C C . GLY A 1 112 ? -21.863 -10.392 -24.301 1.00 21.68 680 GLY A C 1
ATOM 674 O O . GLY A 1 112 ? -21.832 -9.688 -23.283 1.00 19.56 680 GLY A O 1
ATOM 675 N N . LYS A 1 113 ? -21.479 -9.946 -25.503 1.00 22.55 681 LYS A N 1
ATOM 676 C CA . LYS A 1 113 ? -20.868 -8.596 -25.628 1.00 23.24 681 LYS A CA 1
ATOM 677 C C . LYS A 1 113 ? -21.870 -7.477 -25.853 1.00 22.68 681 LYS A C 1
ATOM 678 O O . LYS A 1 113 ? -21.482 -6.429 -26.378 1.00 23.89 681 LYS A O 1
ATOM 684 N N . THR A 1 114 ? -23.138 -7.661 -25.505 1.00 19.59 682 THR A N 1
ATOM 685 C CA . THR A 1 114 ? -24.055 -6.525 -25.682 1.00 19.11 682 THR A CA 1
ATOM 686 C C . THR A 1 114 ? -24.557 -6.040 -24.331 1.00 18.01 682 THR A C 1
ATOM 687 O O . THR A 1 114 ? -24.812 -6.861 -23.402 1.00 16.77 682 THR A O 1
ATOM 691 N N . ILE A 1 115 ? -24.739 -4.736 -24.221 1.00 15.42 683 ILE A N 1
ATOM 692 C CA . ILE A 1 115 ? -25.330 -4.172 -23.025 1.00 15.29 683 ILE A CA 1
ATOM 693 C C . ILE A 1 115 ? -26.599 -3.480 -23.491 1.00 16.31 683 ILE A C 1
ATOM 694 O O . ILE A 1 115 ? -26.530 -2.555 -24.321 1.00 16.29 683 ILE A O 1
ATOM 699 N N . THR A 1 116 ? -27.765 -3.903 -22.991 1.00 16.26 684 THR A N 1
ATOM 700 C CA . THR A 1 116 ? -29.037 -3.266 -23.407 1.00 16.88 684 THR A CA 1
ATOM 701 C C . THR A 1 116 ? -29.587 -2.422 -22.268 1.00 17.84 684 THR A C 1
ATOM 702 O O . THR A 1 116 ? -29.678 -2.943 -21.156 1.00 17.79 684 THR A O 1
ATOM 706 N N . VAL A 1 117 ? -29.917 -1.124 -22.500 1.00 16.62 685 VAL A N 1
ATOM 707 C CA . VAL A 1 117 ? -30.390 -0.241 -21.381 1.00 17.31 685 VAL A CA 1
ATOM 708 C C . VAL A 1 117 ? -31.746 0.301 -21.792 1.00 19.63 685 VAL A C 1
ATOM 709 O O . VAL A 1 117 ? -31.925 0.763 -22.951 1.00 18.23 685 VAL A O 1
ATOM 713 N N . GLU A 1 118 ? -32.732 0.223 -20.902 1.00 19.02 686 GLU A N 1
ATOM 714 C CA . GLU A 1 118 ? -34.053 0.730 -21.255 1.00 21.74 686 GLU A CA 1
ATOM 715 C C . GLU A 1 118 ? -34.626 1.480 -20.078 1.00 22.23 686 GLU A C 1
ATOM 716 O O . GLU A 1 118 ? -34.670 0.938 -18.962 1.00 20.08 686 GLU A O 1
ATOM 722 N N . SER A 1 119 ? -35.070 2.709 -20.331 1.00 20.22 687 SER A N 1
ATOM 723 C CA . SER A 1 119 ? -35.739 3.520 -19.320 1.00 23.15 687 SER A CA 1
ATOM 724 C C . SER A 1 119 ? -36.489 4.663 -20.047 1.00 26.05 687 SER A C 1
ATOM 725 O O . SER A 1 119 ? -35.884 5.683 -20.341 1.00 25.88 687 SER A O 1
ATOM 728 N N . PRO A 1 120 ? -37.791 4.486 -20.353 1.00 29.21 688 PRO A N 1
ATOM 729 C CA . PRO A 1 120 ? -38.502 5.510 -21.178 1.00 29.56 688 PRO A CA 1
ATOM 730 C C . PRO A 1 120 ? -38.370 6.935 -20.596 1.00 29.14 688 PRO A C 1
ATOM 731 O O . PRO A 1 120 ? -38.515 7.121 -19.383 1.00 29.26 688 PRO A O 1
ATOM 735 N N . ALA A 1 121 ? -38.063 7.919 -21.454 1.00 26.89 689 ALA A N 1
ATOM 736 C CA . ALA A 1 121 ? -37.912 9.329 -21.059 1.00 27.26 689 ALA A CA 1
ATOM 737 C C . ALA A 1 121 ? -36.582 9.669 -20.325 1.00 26.39 689 ALA A C 1
ATOM 738 O O . ALA A 1 121 ? -36.420 10.804 -19.873 1.00 30.99 689 ALA A O 1
ATOM 740 N N . ALA A 1 122 ? -35.644 8.735 -20.215 1.00 22.35 690 ALA A N 1
ATOM 741 C CA . ALA A 1 122 ? -34.435 8.992 -19.445 1.00 21.83 690 ALA A CA 1
ATOM 742 C C . ALA A 1 122 ? -33.237 9.135 -20.370 1.00 21.40 690 ALA A C 1
ATOM 743 O O . ALA A 1 122 ? -33.210 8.531 -21.445 1.00 20.06 690 ALA A O 1
ATOM 745 N N . GLY A 1 123 ? -32.259 9.933 -19.941 1.00 21.02 691 GLY A N 1
ATOM 746 C CA . GLY A 1 123 ? -30.952 9.965 -20.591 1.00 20.95 691 GLY A CA 1
ATOM 747 C C . GLY A 1 123 ? -30.074 8.816 -20.105 1.00 19.56 691 GLY A C 1
ATOM 748 O O . GLY A 1 123 ? -29.865 8.627 -18.892 1.00 18.30 691 GLY A O 1
ATOM 749 N N . LEU A 1 124 ? -29.535 8.078 -21.072 1.00 17.41 692 LEU A N 1
ATOM 750 C CA . LEU A 1 124 ? -28.716 6.926 -20.821 1.00 16.54 692 LEU A CA 1
ATOM 751 C C . LEU A 1 124 ? -27.262 7.197 -21.276 1.00 17.90 692 LEU A C 1
ATOM 752 O O . LEU A 1 124 ? -27.024 7.712 -22.406 1.00 18.93 692 LEU A O 1
ATOM 757 N N . THR A 1 125 ? -26.317 6.842 -20.407 1.00 17.61 693 THR A N 1
ATOM 758 C CA . THR A 1 125 ? -24.901 6.961 -20.735 1.00 18.21 693 THR A CA 1
ATOM 759 C C . THR A 1 125 ? -24.117 5.748 -20.223 1.00 17.07 693 THR A C 1
ATOM 760 O O . THR A 1 125 ? -24.431 5.226 -19.156 1.00 17.53 693 THR A O 1
ATOM 764 N N . ILE A 1 126 ? -23.128 5.325 -21.001 1.00 15.86 694 ILE A N 1
ATOM 765 C CA . ILE A 1 126 ? -22.283 4.182 -20.645 1.00 15.73 694 ILE A CA 1
ATOM 766 C C . ILE A 1 126 ? -20.840 4.679 -20.689 1.00 14.42 694 ILE A C 1
ATOM 767 O O . ILE A 1 126 ? -20.481 5.492 -21.570 1.00 15.05 694 ILE A O 1
ATOM 772 N N . PHE A 1 127 ? -20.026 4.186 -19.763 1.00 13.58 695 PHE A N 1
ATOM 773 C CA . PHE A 1 127 ? -18.646 4.618 -19.632 1.00 13.89 695 PHE A CA 1
ATOM 774 C C . PHE A 1 127 ? -17.807 3.367 -19.566 1.00 14.26 695 PHE A C 1
ATOM 775 O O . PHE A 1 127 ? -18.205 2.416 -18.889 1.00 14.34 695 PHE A O 1
ATOM 783 N N . ASP A 1 128 ? -16.654 3.399 -20.209 1.00 15.04 696 ASP A N 1
ATOM 784 C CA . ASP A 1 128 ? -15.718 2.232 -20.146 1.00 16.07 696 ASP A CA 1
ATOM 785 C C . ASP A 1 128 ? -14.887 2.203 -18.854 1.00 16.98 696 ASP A C 1
ATOM 786 O O . ASP A 1 128 ? -15.020 3.059 -17.966 1.00 16.67 696 ASP A O 1
ATOM 791 N N . MET A 1 129 ? -13.976 1.265 -18.761 1.00 18.42 697 MET A N 1
ATOM 792 C CA . MET A 1 129 ? -13.238 1.107 -17.519 1.00 20.63 697 MET A CA 1
ATOM 793 C C . MET A 1 129 ? -12.197 2.189 -17.271 1.00 21.08 697 MET A C 1
ATOM 794 O O . MET A 1 129 ? -11.695 2.323 -16.145 1.00 23.53 697 MET A O 1
ATOM 799 N N . ASN A 1 130 ? -11.974 3.040 -18.256 1.00 21.32 698 ASN A N 1
ATOM 800 C CA . ASN A 1 130 ? -11.080 4.220 -18.061 1.00 23.32 698 ASN A CA 1
ATOM 801 C C . ASN A 1 130 ? -11.869 5.484 -17.769 1.00 22.84 698 ASN A C 1
ATOM 802 O O . ASN A 1 130 ? -11.312 6.548 -17.718 1.00 25.10 698 ASN A O 1
ATOM 807 N N . GLY A 1 131 ? -13.188 5.352 -17.622 1.00 21.42 699 GLY A N 1
ATOM 808 C CA . GLY A 1 131 ? -14.051 6.492 -17.322 1.00 20.78 699 GLY A CA 1
ATOM 809 C C . GLY A 1 131 ? -14.489 7.235 -18.573 1.00 20.95 699 GLY A C 1
ATOM 810 O O . GLY A 1 131 ? -15.167 8.273 -18.470 1.00 20.22 699 GLY A O 1
ATOM 811 N N . ARG A 1 132 ? -14.095 6.739 -19.761 1.00 20.47 700 ARG A N 1
ATOM 812 C CA . ARG A 1 132 ? -14.433 7.453 -20.990 1.00 20.82 700 ARG A CA 1
ATOM 813 C C . ARG A 1 132 ? -15.897 7.228 -21.374 1.00 18.42 700 ARG A C 1
ATOM 814 O O . ARG A 1 132 ? -16.385 6.097 -21.357 1.00 16.05 700 ARG A O 1
ATOM 822 N N . ARG A 1 133 ? -16.621 8.288 -21.728 1.00 17.61 701 ARG A N 1
ATOM 823 C CA . ARG A 1 133 ? -18.051 8.079 -22.115 1.00 18.08 701 ARG A CA 1
ATOM 824 C C . ARG A 1 133 ? -18.096 7.442 -23.509 1.00 17.63 701 ARG A C 1
ATOM 825 O O . ARG A 1 133 ? -17.533 8.014 -24.440 1.00 20.04 701 ARG A O 1
ATOM 833 N N . VAL A 1 134 ? -18.707 6.269 -23.648 1.00 15.41 702 VAL A N 1
ATOM 834 C CA . VAL A 1 134 ? -18.668 5.472 -24.883 1.00 15.86 702 VAL A CA 1
ATOM 835 C C . VAL A 1 134 ? -20.008 5.422 -25.603 1.00 16.05 702 VAL A C 1
ATOM 836 O O . VAL A 1 134 ? -20.049 5.061 -26.777 1.00 17.52 702 VAL A O 1
ATOM 840 N N . ALA A 1 135 ? -21.083 5.835 -24.900 1.00 17.03 703 ALA A N 1
ATOM 841 C CA . ALA A 1 135 ? -22.430 5.832 -25.481 1.00 16.41 703 ALA A CA 1
ATOM 842 C C . ALA A 1 135 ? -23.389 6.750 -24.737 1.00 17.56 703 ALA A C 1
ATOM 843 O O . ALA A 1 135 ? -23.367 6.787 -23.501 1.00 15.60 703 ALA A O 1
ATOM 845 N N . THR A 1 136 ? -24.237 7.459 -25.527 1.00 17.35 704 THR A N 1
ATOM 846 C CA . THR A 1 136 ? -25.262 8.389 -25.043 1.00 19.55 704 THR A CA 1
ATOM 847 C C . THR A 1 136 ? -26.485 8.111 -25.902 1.00 18.96 704 THR A C 1
ATOM 848 O O . THR A 1 136 ? -26.357 8.064 -27.146 1.00 18.91 704 THR A O 1
ATOM 852 N N . ALA A 1 137 ? -27.643 7.942 -25.278 1.00 17.60 705 ALA A N 1
ATOM 853 C CA . ALA A 1 137 ? -28.936 7.789 -25.997 1.00 18.91 705 ALA A CA 1
ATOM 854 C C . ALA A 1 137 ? -30.071 8.123 -25.053 1.00 20.05 705 ALA A C 1
ATOM 855 O O . ALA A 1 137 ? -29.888 8.131 -23.825 1.00 19.47 705 ALA A O 1
ATOM 857 N N . LYS A 1 138 ? -31.235 8.429 -25.631 1.00 20.03 706 LYS A N 1
ATOM 858 C CA . LYS A 1 138 ? -32.438 8.597 -24.901 1.00 21.36 706 LYS A CA 1
ATOM 859 C C . LYS A 1 138 ? -33.299 7.343 -24.970 1.00 19.75 706 LYS A C 1
ATOM 860 O O . LYS A 1 138 ? -33.432 6.694 -26.038 1.00 18.32 706 LYS A O 1
ATOM 866 N N . ASN A 1 139 ? -33.884 7.004 -23.820 1.00 18.50 707 ASN A N 1
ATOM 867 C CA . ASN A 1 139 ? -34.951 5.920 -23.709 1.00 19.02 707 ASN A CA 1
ATOM 868 C C . ASN A 1 139 ? -34.450 4.457 -23.771 1.00 19.62 707 ASN A C 1
ATOM 869 O O . ASN A 1 139 ? -34.769 3.646 -22.902 1.00 16.97 707 ASN A O 1
ATOM 874 N N . ARG A 1 140 ? -33.732 4.099 -24.850 1.00 18.13 708 ARG A N 1
ATOM 875 C CA . ARG A 1 140 ? -33.252 2.743 -25.025 1.00 18.89 708 ARG A CA 1
ATOM 876 C C . ARG A 1 140 ? -31.981 2.740 -25.896 1.00 18.77 708 ARG A C 1
ATOM 877 O O . ARG A 1 140 ? -31.912 3.556 -26.844 1.00 18.04 708 ARG A O 1
ATOM 885 N N . MET A 1 141 ? -31.042 1.794 -25.646 1.00 17.54 709 MET A N 1
ATOM 886 C CA . MET A 1 141 ? -29.915 1.614 -26.548 1.00 18.83 709 MET A CA 1
ATOM 887 C C . MET A 1 141 ? -29.438 0.187 -26.414 1.00 17.08 709 MET A C 1
ATOM 888 O O . MET A 1 141 ? -29.729 -0.447 -25.387 1.00 16.29 709 MET A O 1
ATOM 893 N N . VAL A 1 142 ? -28.815 -0.341 -27.477 1.00 14.85 710 VAL A N 1
ATOM 894 C CA . VAL A 1 142 ? -28.048 -1.564 -27.340 1.00 14.55 710 VAL A CA 1
ATOM 895 C C . VAL A 1 142 ? -26.615 -1.100 -27.603 1.00 14.53 710 VAL A C 1
ATOM 896 O O . VAL A 1 142 ? -26.330 -0.503 -28.667 1.00 16.76 710 VAL A O 1
ATOM 900 N N . PHE A 1 143 ? -25.690 -1.389 -26.678 1.00 14.29 711 PHE A N 1
ATOM 901 C CA . PHE A 1 143 ? -24.285 -1.006 -26.837 1.00 14.32 711 PHE A CA 1
ATOM 902 C C . PHE A 1 143 ? -23.464 -2.287 -27.082 1.00 15.59 711 PHE A C 1
ATOM 903 O O . PHE A 1 143 ? -23.588 -3.245 -26.297 1.00 16.52 711 PHE A O 1
ATOM 911 N N . GLU A 1 144 ? -22.659 -2.315 -28.133 1.00 15.56 712 GLU A N 1
ATOM 912 C CA . GLU A 1 144 ? -21.760 -3.448 -28.483 1.00 16.15 712 GLU A CA 1
ATOM 913 C C . GLU A 1 144 ? -20.437 -3.161 -27.798 1.00 16.45 712 GLU A C 1
ATOM 914 O O . GLU A 1 144 ? -19.709 -2.191 -28.161 1.00 15.24 712 GLU A O 1
ATOM 920 N N . ALA A 1 145 ? -20.166 -3.978 -26.786 1.00 15.78 713 ALA A N 1
ATOM 921 C CA . ALA A 1 145 ? -19.097 -3.748 -25.816 1.00 16.02 713 ALA A CA 1
ATOM 922 C C . ALA A 1 145 ? -17.884 -4.645 -26.143 1.00 17.83 713 ALA A C 1
ATOM 923 O O . ALA A 1 145 ? -17.966 -5.518 -27.026 1.00 19.63 713 ALA A O 1
ATOM 925 N N . GLN A 1 146 ? -16.787 -4.470 -25.413 1.00 18.89 714 GLN A N 1
ATOM 926 C CA . GLN A 1 146 ? -15.697 -5.465 -25.434 1.00 20.32 714 GLN A CA 1
ATOM 927 C C . GLN A 1 146 ? -15.546 -6.013 -24.014 1.00 19.92 714 GLN A C 1
ATOM 928 O O . GLN A 1 146 ? -16.183 -5.483 -23.072 1.00 17.07 714 GLN A O 1
ATOM 934 N N . ASN A 1 147 ? -14.715 -7.059 -23.841 1.00 20.60 715 ASN A N 1
ATOM 935 C CA . ASN A 1 147 ? -14.431 -7.619 -22.495 1.00 22.91 715 ASN A CA 1
ATOM 936 C C . ASN A 1 147 ? -14.032 -6.499 -21.510 1.00 22.54 715 ASN A C 1
ATOM 937 O O . ASN A 1 147 ? -13.131 -5.709 -21.824 1.00 21.23 715 ASN A O 1
ATOM 942 N N . GLY A 1 148 ? -14.653 -6.430 -20.320 1.00 20.08 716 GLY A N 1
ATOM 943 C CA . GLY A 1 148 ? -14.238 -5.436 -19.350 1.00 19.92 716 GLY A CA 1
ATOM 944 C C . GLY A 1 148 ? -15.442 -4.955 -18.540 1.00 19.19 716 GLY A C 1
ATOM 945 O O . GLY A 1 148 ? -16.556 -5.528 -18.645 1.00 18.55 716 GLY A O 1
ATOM 946 N N . VAL A 1 149 ? -15.278 -3.858 -17.802 1.00 17.97 717 VAL A N 1
ATOM 947 C CA . VAL A 1 149 ? -16.284 -3.384 -16.850 1.00 17.80 717 VAL A CA 1
ATOM 948 C C . VAL A 1 149 ? -16.731 -2.036 -17.279 1.00 18.31 717 VAL A C 1
ATOM 949 O O . VAL A 1 149 ? -15.881 -1.179 -17.654 1.00 19.09 717 VAL A O 1
ATOM 953 N N . TYR A 1 150 ? -18.048 -1.860 -17.274 1.00 15.34 718 TYR A N 1
ATOM 954 C CA . TYR A 1 150 ? -18.658 -0.625 -17.731 1.00 15.84 718 TYR A CA 1
ATOM 955 C C . TYR A 1 150 ? -19.554 -0.041 -16.646 1.00 15.70 718 TYR A C 1
ATOM 956 O O . TYR A 1 150 ? -20.091 -0.799 -15.842 1.00 17.80 718 TYR A O 1
ATOM 965 N N . ALA A 1 151 ? -19.703 1.285 -16.629 1.00 14.71 719 ALA A N 1
ATOM 966 C CA . ALA A 1 151 ? -20.713 1.910 -15.815 1.00 14.62 719 ALA A CA 1
ATOM 967 C C . ALA A 1 151 ? -21.871 2.331 -16.706 1.00 15.19 719 ALA A C 1
ATOM 968 O O . ALA A 1 151 ? -21.654 2.856 -17.802 1.00 17.82 719 ALA A O 1
ATOM 970 N N . VAL A 1 152 ? -23.109 2.239 -16.199 1.00 14.94 720 VAL A N 1
ATOM 971 C CA . VAL A 1 152 ? -24.276 2.781 -16.879 1.00 14.08 720 VAL A CA 1
ATOM 972 C C . VAL A 1 152 ? -24.970 3.824 -15.986 1.00 14.63 720 VAL A C 1
ATOM 973 O O . VAL A 1 152 ? -25.133 3.552 -14.771 1.00 15.96 720 VAL A O 1
ATOM 977 N N . ARG A 1 153 ? -25.334 5.005 -16.521 1.00 14.34 721 ARG A N 1
ATOM 978 C CA . ARG A 1 153 ? -26.000 6.037 -15.700 1.00 16.17 721 ARG A CA 1
ATOM 979 C C . ARG A 1 153 ? -27.330 6.276 -16.359 1.00 16.70 721 ARG A C 1
ATOM 980 O O . ARG A 1 153 ? -27.356 6.375 -17.597 1.00 17.07 721 ARG A O 1
ATOM 988 N N . ILE A 1 154 ? -28.392 6.326 -15.554 1.00 16.49 722 ILE A N 1
ATOM 989 C CA . ILE A 1 154 ? -29.762 6.419 -16.090 1.00 17.41 722 ILE A CA 1
ATOM 990 C C . ILE A 1 154 ? -30.285 7.670 -15.408 1.00 18.52 722 ILE A C 1
ATOM 991 O O . ILE A 1 154 ? -30.505 7.705 -14.173 1.00 19.72 722 ILE A O 1
ATOM 996 N N . ALA A 1 155 ? -30.450 8.715 -16.191 1.00 19.83 723 ALA A N 1
ATOM 997 C CA . ALA A 1 155 ? -30.815 10.011 -15.635 1.00 20.56 723 ALA A CA 1
ATOM 998 C C . ALA A 1 155 ? -32.289 10.268 -15.919 1.00 23.02 723 ALA A C 1
ATOM 999 O O . ALA A 1 155 ? -32.699 10.470 -17.089 1.00 21.53 723 ALA A O 1
ATOM 1001 N N . THR A 1 156 ? -33.098 10.227 -14.869 1.00 24.73 724 THR A N 1
ATOM 1002 C CA . THR A 1 156 ? -34.513 10.451 -15.027 1.00 30.03 724 THR A CA 1
ATOM 1003 C C . THR A 1 156 ? -34.750 11.840 -14.443 1.00 35.65 724 THR A C 1
ATOM 1004 O O . THR A 1 156 ? -33.839 12.421 -13.832 1.00 36.20 724 THR A O 1
ATOM 1008 N N . GLU A 1 157 ? -35.953 12.397 -14.617 1.00 41.00 725 GLU A N 1
ATOM 1009 C CA . GLU A 1 157 ? -36.279 13.630 -13.892 1.00 44.45 725 GLU A CA 1
ATOM 1010 C C . GLU A 1 157 ? -36.231 13.329 -12.405 1.00 42.37 725 GLU A C 1
ATOM 1011 O O . GLU A 1 157 ? -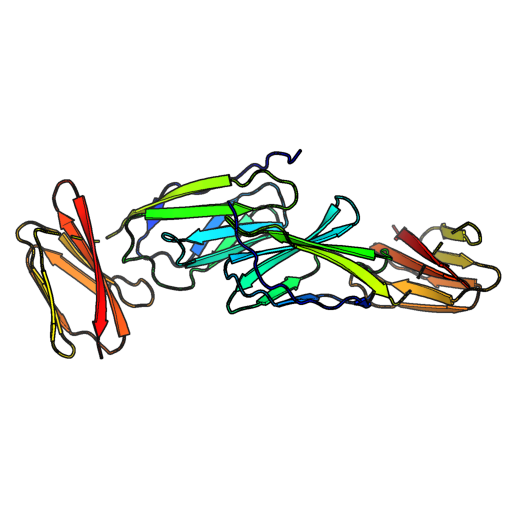36.780 12.329 -11.938 1.00 42.78 725 GLU A O 1
ATOM 1017 N N . GLY A 1 158 ? -35.547 14.180 -11.667 1.00 41.01 726 GLY A N 1
ATOM 1018 C CA . GLY A 1 158 ? -35.435 14.005 -10.227 1.00 40.83 726 GLY A CA 1
ATOM 1019 C C . GLY A 1 158 ? -34.257 13.183 -9.711 1.00 37.55 726 GLY A C 1
ATOM 1020 O O . GLY A 1 158 ? -33.766 13.456 -8.614 1.00 39.40 726 GLY A O 1
ATOM 1021 N N . LYS A 1 159 ? -33.801 12.193 -10.475 1.00 33.11 727 LYS A N 1
ATOM 1022 C CA . LYS A 1 159 ? -32.860 11.149 -9.947 1.00 30.90 727 LYS A CA 1
ATOM 1023 C C . LYS A 1 159 ? -32.014 10.443 -11.005 1.00 26.73 727 LYS A C 1
ATOM 1024 O O . LYS A 1 159 ? -32.518 10.056 -12.070 1.00 25.59 727 LYS A O 1
ATOM 1030 N N . THR A 1 160 ? -30.733 10.237 -10.701 1.00 24.58 728 THR A N 1
ATOM 1031 C CA . THR A 1 160 ? -29.854 9.421 -11.562 1.00 21.45 728 THR A CA 1
ATOM 1032 C C . THR A 1 160 ? -29.537 8.114 -10.869 1.00 21.11 728 THR A C 1
ATOM 1033 O O . THR A 1 160 ? -29.235 8.101 -9.648 1.00 21.68 728 THR A O 1
ATOM 1037 N N . TYR A 1 161 ? -29.679 7.012 -11.592 1.00 18.92 729 TYR A N 1
ATOM 1038 C CA . TYR A 1 161 ? -29.326 5.704 -11.056 1.00 18.29 729 TYR A CA 1
ATOM 1039 C C . TYR A 1 161 ? -28.095 5.212 -11.752 1.00 17.10 729 TYR A C 1
ATOM 1040 O O . TYR A 1 161 ? -27.760 5.646 -12.892 1.00 15.03 729 TYR A O 1
ATOM 1049 N N . THR A 1 162 ? -27.384 4.292 -11.125 1.00 17.28 730 THR A N 1
ATOM 1050 C CA . THR A 1 162 ? -26.268 3.737 -11.848 1.00 16.53 730 THR A CA 1
ATOM 1051 C C . THR A 1 162 ? -26.191 2.240 -11.628 1.00 16.94 730 THR A C 1
ATOM 1052 O O . THR A 1 162 ? -26.675 1.681 -10.608 1.00 17.59 730 THR A O 1
ATOM 1056 N N . GLU A 1 163 ? -25.529 1.589 -12.566 1.00 16.81 731 GLU A N 1
ATOM 1057 C CA . GLU A 1 163 ? -25.234 0.161 -12.443 1.00 17.50 731 GLU A CA 1
ATOM 1058 C C . GLU A 1 163 ? -23.808 -0.045 -12.942 1.00 18.86 731 GLU A C 1
ATOM 1059 O O . GLU A 1 163 ? -23.304 0.727 -13.783 1.00 18.78 731 GLU A O 1
ATOM 1065 N N . LYS A 1 164 ? -23.190 -1.141 -12.519 1.00 17.06 732 LYS A N 1
ATOM 1066 C CA . LYS A 1 164 ? -21.868 -1.461 -13.016 1.00 18.49 732 LYS A CA 1
ATOM 1067 C C . LYS A 1 164 ? -22.019 -2.808 -13.725 1.00 18.46 732 LYS A C 1
ATOM 1068 O O . LYS A 1 164 ? -22.665 -3.696 -13.161 1.00 21.16 732 LYS A O 1
ATOM 1074 N N . VAL A 1 165 ? -21.449 -2.987 -14.920 1.00 17.34 733 VAL A N 1
ATOM 1075 C CA . VAL A 1 165 ? -21.698 -4.202 -15.769 1.00 17.05 733 VAL A CA 1
ATOM 1076 C C . VAL A 1 165 ? -20.370 -4.871 -16.107 1.00 16.96 733 VAL A C 1
ATOM 1077 O O . VAL A 1 165 ? -19.415 -4.205 -16.476 1.00 16.70 733 VAL A O 1
ATOM 1081 N N . ILE A 1 166 ? -20.291 -6.192 -15.978 1.00 15.91 734 ILE A N 1
ATOM 1082 C CA . ILE A 1 166 ? -19.117 -6.966 -16.424 1.00 17.01 734 ILE A CA 1
ATOM 1083 C C . ILE A 1 166 ? -19.441 -7.570 -17.748 1.00 17.96 734 ILE A C 1
ATOM 1084 O O . ILE A 1 166 ? -20.439 -8.301 -17.849 1.00 19.02 734 ILE A O 1
ATOM 1089 N N . VAL A 1 167 ? -18.619 -7.286 -18.760 1.00 16.74 735 VAL A N 1
ATOM 1090 C CA . VAL A 1 167 ? -18.755 -7.993 -20.071 1.00 17.38 735 VAL A CA 1
ATOM 1091 C C . VAL A 1 167 ? -17.614 -8.954 -20.234 1.00 20.70 735 VAL A C 1
ATOM 1092 O O . VAL A 1 167 ? -16.425 -8.553 -20.065 1.00 19.62 735 VAL A O 1
ATOM 1096 N N . LYS A 1 168 ? -17.924 -10.204 -20.559 1.00 23.21 736 LYS A N 1
ATOM 1097 C CA . LYS A 1 168 ? -16.887 -11.241 -20.730 1.00 30.08 736 LYS A CA 1
ATOM 1098 C C . LYS A 1 168 ? -16.404 -11.462 -22.195 1.00 36.15 736 LYS A C 1
ATOM 1099 O O . LYS A 1 168 ? -16.791 -10.711 -23.132 1.00 36.44 736 LYS A O 1
ATOM 1105 N N . VAL B 1 5 ? -17.857 -0.294 20.054 1.00 36.14 579 VAL B N 1
ATOM 1106 C CA . VAL B 1 5 ? -16.480 -0.667 20.510 1.00 36.97 579 VAL B CA 1
ATOM 1107 C C . VAL B 1 5 ? -15.598 -1.046 19.306 1.00 34.06 579 VAL B C 1
ATOM 1108 O O . VAL B 1 5 ? -15.991 -1.851 18.461 1.00 35.11 579 VAL B O 1
ATOM 1112 N N . PRO B 1 6 ? -14.399 -0.455 19.221 1.00 30.45 580 PRO B N 1
ATOM 1113 C CA . PRO B 1 6 ? -13.513 -0.737 18.095 1.00 28.31 580 PRO B CA 1
ATOM 1114 C C . PRO B 1 6 ? -12.844 -2.151 18.163 1.00 28.68 580 PRO B C 1
ATOM 1115 O O . PRO B 1 6 ? -12.729 -2.755 19.258 1.00 27.33 580 PRO B O 1
ATOM 1119 N N . THR B 1 7 ? -12.425 -2.667 17.004 1.00 26.19 581 THR B N 1
ATOM 1120 C CA . THR B 1 7 ? -11.708 -3.957 16.970 1.00 27.51 581 THR B CA 1
ATOM 1121 C C . THR B 1 7 ? -10.195 -3.810 16.746 1.00 27.15 581 THR B C 1
ATOM 1122 O O . THR B 1 7 ? -9.659 -2.718 16.430 1.00 27.32 581 THR B O 1
ATOM 1126 N N . LYS B 1 8 ? -9.469 -4.923 16.881 1.00 28.56 582 LYS B N 1
ATOM 1127 C CA . LYS B 1 8 ? -8.036 -4.902 16.678 1.00 26.84 582 LYS B CA 1
ATOM 1128 C C . LYS B 1 8 ? -7.684 -5.061 15.200 1.00 25.81 582 LYS B C 1
ATOM 1129 O O . LYS B 1 8 ? -8.422 -5.695 14.431 1.00 24.80 582 LYS B O 1
ATOM 1135 N N . MET B 1 9 ? -6.556 -4.480 14.819 1.00 22.62 583 MET B N 1
ATOM 1136 C CA . MET B 1 9 ? -5.931 -4.789 13.542 1.00 22.68 583 MET B CA 1
ATOM 1137 C C . MET B 1 9 ? -4.548 -5.370 13.771 1.00 22.57 583 MET B C 1
ATOM 1138 O O . MET B 1 9 ? -3.882 -5.003 14.749 1.00 22.92 583 MET B O 1
ATOM 1143 N N . GLN B 1 10 ? -4.120 -6.266 12.889 1.00 22.54 584 GLN B N 1
ATOM 1144 C CA . GLN B 1 10 ? -2.762 -6.835 12.940 1.00 24.55 584 GLN B CA 1
ATOM 1145 C C . GLN B 1 10 ? -1.776 -5.867 12.268 1.00 21.93 584 GLN B C 1
ATOM 1146 O O . GLN B 1 10 ? -2.009 -5.445 11.124 1.00 21.73 584 GLN B O 1
ATOM 1152 N N . VAL B 1 11 ? -0.716 -5.489 12.991 1.00 19.68 585 VAL B N 1
ATOM 1153 C CA . VAL B 1 11 ? 0.303 -4.581 12.499 1.00 18.86 585 VAL B CA 1
ATOM 1154 C C . VAL B 1 11 ? 1.689 -5.268 12.721 1.00 21.06 585 VAL B C 1
ATOM 1155 O O . VAL B 1 11 ? 1.980 -5.725 13.836 1.00 22.81 585 VAL B O 1
ATOM 1159 N N . THR B 1 12 ? 2.533 -5.359 11.693 1.00 20.02 586 THR B N 1
ATOM 1160 C CA . THR B 1 12 ? 3.901 -5.859 11.900 1.00 21.77 586 THR B CA 1
ATOM 1161 C C . THR B 1 12 ? 4.828 -4.874 11.229 1.00 21.48 586 THR B C 1
ATOM 1162 O O . THR B 1 12 ? 4.547 -4.368 10.118 1.00 19.99 586 THR B O 1
ATOM 1166 N N . ALA B 1 13 ? 5.929 -4.557 11.917 1.00 21.58 587 ALA B N 1
ATOM 1167 C CA . ALA B 1 13 ? 6.908 -3.675 11.338 1.00 20.40 587 ALA B CA 1
ATOM 1168 C C . ALA B 1 13 ? 8.239 -3.936 12.023 1.00 21.32 587 ALA B C 1
ATOM 1169 O O . ALA B 1 13 ? 8.249 -4.516 13.109 1.00 20.34 587 ALA B O 1
ATOM 1171 N N . PRO B 1 14 ? 9.348 -3.486 11.414 1.00 22.65 588 PRO B N 1
ATOM 1172 C CA . PRO B 1 14 ? 10.665 -3.661 12.068 1.00 22.68 588 PRO B CA 1
ATOM 1173 C C . PRO B 1 14 ? 10.745 -2.938 13.426 1.00 21.34 588 PRO B C 1
ATOM 1174 O O . PRO B 1 14 ? 10.043 -1.960 13.660 1.00 20.42 588 PRO B O 1
ATOM 1178 N N . ALA B 1 15 ? 11.580 -3.453 14.310 1.00 20.71 589 ALA B N 1
ATOM 1179 C CA . ALA B 1 15 ? 11.864 -2.785 15.592 1.00 21.72 589 ALA B CA 1
ATOM 1180 C C . ALA B 1 15 ? 12.998 -1.745 15.475 1.00 20.98 589 ALA B C 1
ATOM 1181 O O . ALA B 1 15 ? 13.268 -0.970 16.425 1.00 19.27 589 ALA B O 1
ATOM 1183 N N . ASN B 1 16 ? 13.641 -1.706 14.300 1.00 20.35 590 ASN B N 1
ATOM 1184 C CA . ASN B 1 16 ? 14.863 -0.922 14.116 1.00 20.84 590 ASN B CA 1
ATOM 1185 C C . ASN B 1 16 ? 14.782 -0.282 12.718 1.00 20.30 590 ASN B C 1
ATOM 1186 O O . ASN B 1 16 ? 14.043 -0.795 11.818 1.00 22.75 590 ASN B O 1
ATOM 1191 N N . ILE B 1 17 ? 15.539 0.770 12.469 1.00 18.67 591 ILE B N 1
ATOM 1192 C CA . ILE B 1 17 ? 15.516 1.408 11.099 1.00 18.01 591 ILE B CA 1
ATOM 1193 C C . ILE B 1 17 ? 16.890 2.080 10.945 1.00 18.63 591 ILE B C 1
ATOM 1194 O O . ILE B 1 17 ? 17.438 2.601 11.933 1.00 18.11 591 ILE B O 1
ATOM 1199 N N . SER B 1 18 ? 17.506 1.967 9.775 1.00 17.67 592 SER B N 1
ATOM 1200 C CA . SER B 1 18 ? 18.802 2.632 9.547 1.00 18.87 592 SER B CA 1
ATOM 1201 C C . SER B 1 18 ? 18.707 4.167 9.609 1.00 18.02 592 SER B C 1
ATOM 1202 O O . SER B 1 18 ? 17.702 4.767 9.200 1.00 17.85 592 SER B O 1
ATOM 1205 N N . ALA B 1 19 ? 19.734 4.801 10.171 1.00 18.04 593 ALA B N 1
ATOM 1206 C CA . ALA B 1 19 ? 19.815 6.277 10.163 1.00 18.39 593 ALA B CA 1
ATOM 1207 C C . ALA B 1 19 ? 19.758 6.797 8.717 1.00 18.82 593 ALA B C 1
ATOM 1208 O O . ALA B 1 19 ? 19.355 7.910 8.472 1.00 18.03 593 ALA B O 1
ATOM 1210 N N . SER B 1 20 ? 20.212 5.981 7.771 1.00 19.22 594 SER B N 1
ATOM 1211 C CA . SER B 1 20 ? 20.190 6.358 6.360 1.00 21.68 594 SER B CA 1
ATOM 1212 C C . SER B 1 20 ? 18.923 6.035 5.588 1.00 20.43 594 SER B C 1
ATOM 1213 O O . SER B 1 20 ? 18.902 6.219 4.357 1.00 20.84 594 SER B O 1
ATOM 1216 N N . ALA B 1 21 ? 17.910 5.481 6.231 1.00 19.11 595 ALA B N 1
ATOM 1217 C CA . ALA B 1 21 ? 16.741 4.980 5.504 1.00 20.16 595 ALA B CA 1
ATOM 1218 C C . ALA B 1 21 ? 15.976 6.097 4.787 1.00 20.54 595 ALA B C 1
ATOM 1219 O O . ALA B 1 21 ? 15.928 7.230 5.254 1.00 20.84 595 ALA B O 1
ATOM 1221 N N . GLN B 1 22 ? 15.361 5.736 3.676 1.00 21.34 596 GLN B N 1
ATOM 1222 C CA . GLN B 1 22 ? 14.458 6.624 2.969 1.00 23.26 596 GLN B CA 1
ATOM 1223 C C . GLN B 1 22 ? 13.007 6.142 3.018 1.00 21.10 596 GLN B C 1
ATOM 1224 O O . GLN B 1 22 ? 12.142 6.891 2.639 1.00 20.72 596 GLN B O 1
ATOM 1230 N N . THR B 1 23 ? 12.765 4.889 3.391 1.00 20.64 597 THR B N 1
ATOM 1231 C CA . THR B 1 23 ? 11.420 4.331 3.427 1.00 20.59 597 THR B CA 1
ATOM 1232 C C . THR B 1 23 ? 11.303 3.408 4.654 1.00 20.89 597 THR B C 1
ATOM 1233 O O . THR B 1 23 ? 12.330 3.032 5.269 1.00 19.82 597 THR B O 1
ATOM 1237 N N . PHE B 1 24 ? 10.058 3.040 5.012 1.00 18.81 598 PHE B N 1
ATOM 1238 C CA . PHE B 1 24 ? 9.835 2.148 6.128 1.00 18.16 598 PHE B CA 1
ATOM 1239 C C . PHE B 1 24 ? 8.531 1.413 5.861 1.00 18.65 598 PHE B C 1
ATOM 1240 O O . PHE B 1 24 ? 7.445 2.045 5.718 1.00 18.74 598 PHE B O 1
ATOM 1248 N N . GLU B 1 25 ? 8.601 0.103 5.797 1.00 19.56 599 GLU B N 1
ATOM 1249 C CA . GLU B 1 25 ? 7.412 -0.662 5.361 1.00 22.05 599 GLU B CA 1
ATOM 1250 C C . GLU B 1 25 ? 6.675 -1.241 6.548 1.00 20.27 599 GLU B C 1
ATOM 1251 O O . GLU B 1 25 ? 7.312 -1.760 7.489 1.00 21.35 599 GLU B O 1
ATOM 1257 N N . VAL B 1 26 ? 5.334 -1.146 6.520 1.00 18.59 600 VAL B N 1
ATOM 1258 C CA . VAL B 1 26 ? 4.488 -1.574 7.665 1.00 17.94 600 VAL B CA 1
ATOM 1259 C C . VAL B 1 26 ? 3.430 -2.505 7.117 1.00 19.57 600 VAL B C 1
ATOM 1260 O O . VAL B 1 26 ? 2.724 -2.111 6.200 1.00 20.08 600 VAL B O 1
ATOM 1264 N N . ALA B 1 27 ? 3.362 -3.738 7.611 1.00 18.34 601 ALA B N 1
ATOM 1265 C CA . ALA B 1 27 ? 2.319 -4.653 7.176 1.00 19.25 601 ALA B CA 1
ATOM 1266 C C . ALA B 1 27 ? 1.087 -4.491 8.076 1.00 19.49 601 ALA B C 1
ATOM 1267 O O . ALA B 1 27 ? 1.192 -4.314 9.304 1.00 19.42 601 ALA B O 1
ATOM 1269 N N . CYS B 1 28 ? -0.09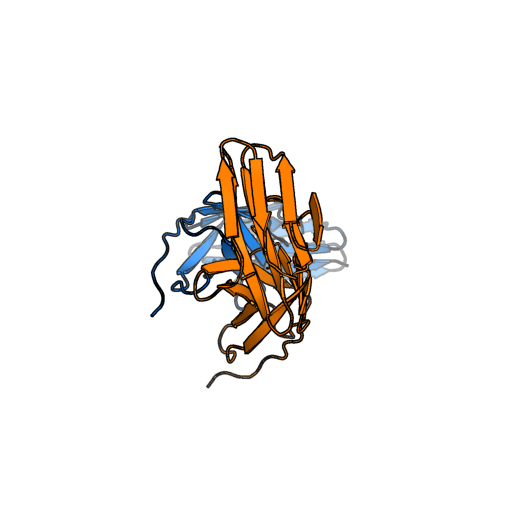8 -4.518 7.471 1.00 19.49 602 CYS B N 1
ATOM 1270 C CA . CYS B 1 28 ? -1.313 -4.251 8.256 1.00 20.73 602 CYS B CA 1
ATOM 1271 C C . CYS B 1 28 ? -2.498 -4.940 7.571 1.00 21.67 602 CYS B C 1
ATOM 1272 O O . CYS B 1 28 ? -2.576 -4.976 6.329 1.00 22.16 602 CYS B O 1
ATOM 1275 N N . ASP B 1 29 ? -3.317 -5.624 8.358 1.00 21.91 603 ASP B N 1
ATOM 1276 C CA . ASP B 1 29 ? -4.437 -6.362 7.770 1.00 22.50 603 ASP B CA 1
ATOM 1277 C C . ASP B 1 29 ? -5.687 -5.494 7.535 1.00 20.99 603 ASP B C 1
ATOM 1278 O O . ASP B 1 29 ? -6.754 -6.034 7.135 1.00 22.94 603 ASP B O 1
ATOM 1283 N N . TYR B 1 30 ? -5.597 -4.193 7.766 1.00 19.99 604 TYR B N 1
ATOM 1284 C CA . TYR B 1 30 ? -6.746 -3.294 7.524 1.00 20.54 604 TYR B CA 1
ATOM 1285 C C . TYR B 1 30 ? -6.425 -2.293 6.431 1.00 19.79 604 TYR B C 1
ATOM 1286 O O . TYR B 1 30 ? -5.729 -1.299 6.690 1.00 17.11 604 TYR B O 1
ATOM 1295 N N . ASN B 1 31 ? -6.884 -2.558 5.199 1.00 21.40 605 ASN B N 1
ATOM 1296 C CA . ASN B 1 31 ? -6.668 -1.589 4.118 1.00 22.09 605 ASN B CA 1
ATOM 1297 C C . ASN B 1 31 ? -7.300 -0.240 4.462 1.00 21.38 605 ASN B C 1
ATOM 1298 O O . ASN B 1 31 ? -8.409 -0.200 4.911 1.00 22.37 605 ASN B O 1
ATOM 1303 N N . GLY B 1 32 ? -6.539 0.821 4.322 1.00 20.25 606 GLY B N 1
ATOM 1304 C CA . GLY B 1 32 ? -7.025 2.156 4.557 1.00 21.07 606 GLY B CA 1
ATOM 1305 C C . GLY B 1 32 ? -6.555 2.678 5.901 1.00 19.21 606 GLY B C 1
ATOM 1306 O O . GLY B 1 32 ? -6.740 3.871 6.201 1.00 18.88 606 GLY B O 1
ATOM 1307 N N . ALA B 1 33 ? -5.911 1.812 6.696 1.00 18.34 607 ALA B N 1
ATOM 1308 C CA . ALA B 1 33 ? -5.227 2.283 7.891 1.00 17.36 607 ALA B CA 1
ATOM 1309 C C . ALA B 1 33 ? -4.141 3.289 7.445 1.00 16.49 607 ALA B C 1
ATOM 1310 O O . ALA B 1 33 ? -3.667 3.233 6.302 1.00 18.02 607 ALA B O 1
ATOM 1312 N N . ILE B 1 34 ? -3.756 4.177 8.340 1.00 16.19 608 ILE B N 1
ATOM 1313 C CA . ILE B 1 34 ? -2.811 5.231 8.055 1.00 16.39 608 ILE B CA 1
ATOM 1314 C C . ILE B 1 34 ? -1.673 5.022 9.036 1.00 15.51 608 ILE B C 1
ATOM 1315 O O . ILE B 1 34 ? -1.912 4.977 10.274 1.00 15.00 608 ILE B O 1
ATOM 1320 N N . ALA B 1 35 ? -0.442 4.902 8.497 1.00 14.57 609 ALA B N 1
ATOM 1321 C CA . ALA B 1 35 ? 0.776 4.671 9.297 1.00 14.70 609 ALA B CA 1
ATOM 1322 C C . ALA B 1 35 ? 1.696 5.898 9.245 1.00 15.58 609 ALA B C 1
ATOM 1323 O O . ALA B 1 35 ? 1.924 6.466 8.140 1.00 16.12 609 ALA B O 1
ATOM 1325 N N . THR B 1 36 ? 2.171 6.316 10.421 1.00 14.21 610 THR B N 1
ATOM 1326 C CA . THR B 1 36 ? 2.975 7.533 10.634 1.00 15.34 610 THR B CA 1
ATOM 1327 C C . THR B 1 36 ? 4.184 7.197 11.490 1.00 16.49 610 THR B C 1
ATOM 1328 O O . THR B 1 36 ? 4.055 6.444 12.495 1.00 16.17 610 THR B O 1
ATOM 1332 N N . LEU B 1 37 ? 5.324 7.781 11.113 1.00 15.24 611 LEU B N 1
ATOM 1333 C CA . LEU B 1 37 ? 6.513 7.815 11.954 1.00 16.98 611 LEU B CA 1
ATOM 1334 C C . LEU B 1 37 ? 6.671 9.245 12.424 1.00 16.45 611 LEU B C 1
ATOM 1335 O O . LEU B 1 37 ? 6.535 10.185 11.617 1.00 16.70 611 LEU B O 1
ATOM 1340 N N . SER B 1 38 ? 6.965 9.409 13.713 1.00 16.54 612 SER B N 1
ATOM 1341 C CA . SER B 1 38 ? 7.070 10.728 14.312 1.00 18.34 612 SER B CA 1
ATOM 1342 C C . SER B 1 38 ? 8.165 10.671 15.371 1.00 20.13 612 SER B C 1
ATOM 1343 O O . SER B 1 38 ? 8.492 9.601 15.919 1.00 18.63 612 SER B O 1
ATOM 1346 N N . ASP B 1 39 ? 8.703 11.842 15.665 1.00 21.31 613 ASP B N 1
ATOM 1347 C CA . ASP B 1 39 ? 9.597 12.031 16.812 1.00 26.16 613 ASP B CA 1
ATOM 1348 C C . ASP B 1 39 ? 8.891 12.970 17.755 1.00 28.81 61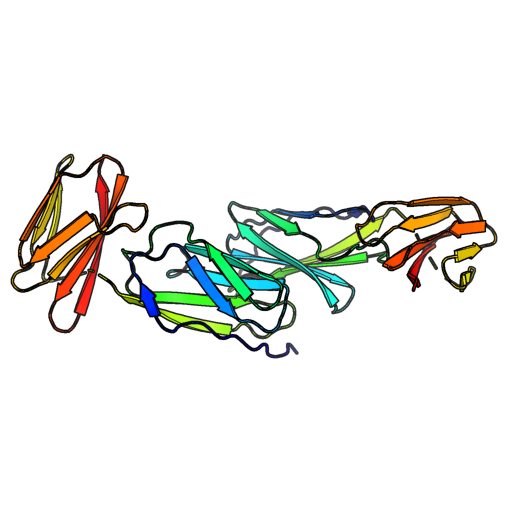3 ASP B C 1
ATOM 1349 O O . ASP B 1 39 ? 8.792 14.198 17.488 1.00 27.59 613 ASP B O 1
ATOM 1354 N N . ASP B 1 40 ? 8.315 12.382 18.800 1.00 31.77 614 ASP B N 1
ATOM 1355 C CA . ASP B 1 40 ? 7.700 13.128 19.902 1.00 38.64 614 ASP B CA 1
ATOM 1356 C C . ASP B 1 40 ? 6.763 14.279 19.491 1.00 40.22 614 ASP B C 1
ATOM 1357 O O . ASP B 1 40 ? 6.945 15.418 19.942 1.00 44.15 614 ASP B O 1
ATOM 1362 N N . GLY B 1 41 ? 5.775 13.997 18.648 1.00 37.76 615 GLY B N 1
ATOM 1363 C CA . GLY B 1 41 ? 4.856 15.032 18.162 1.00 36.80 615 GLY B CA 1
ATOM 1364 C C . GLY B 1 41 ? 5.100 15.526 16.735 1.00 37.37 615 GLY B C 1
ATOM 1365 O O . GLY B 1 41 ? 4.152 15.934 16.046 1.00 33.97 615 GLY B O 1
ATOM 1366 N N . ASP B 1 42 ? 6.367 15.520 16.292 1.00 33.44 616 ASP B N 1
ATOM 1367 C CA . ASP B 1 42 ? 6.738 15.930 14.926 1.00 32.32 616 ASP B CA 1
ATOM 1368 C C . ASP B 1 42 ? 6.789 14.748 13.919 1.00 28.19 616 ASP B C 1
ATOM 1369 O O . ASP B 1 42 ? 7.603 13.833 14.038 1.00 25.30 616 ASP B O 1
ATOM 1374 N N . MET B 1 43 ? 5.943 14.820 12.909 1.00 24.82 617 MET B N 1
ATOM 1375 C CA . MET B 1 43 ? 5.764 13.695 11.990 1.00 23.96 617 MET B CA 1
ATOM 1376 C C . MET B 1 43 ? 6.973 13.687 11.023 1.00 21.99 617 MET B C 1
ATOM 1377 O O . MET B 1 43 ? 7.412 14.788 10.597 1.00 21.76 617 MET B O 1
ATOM 1382 N N . VAL B 1 44 ? 7.499 12.524 10.620 1.00 20.00 618 VAL B N 1
ATOM 1383 C CA . VAL B 1 44 ? 8.571 12.472 9.558 1.00 19.07 618 VAL B CA 1
ATOM 1384 C C . VAL B 1 44 ? 8.141 11.650 8.327 1.00 20.01 618 VAL B C 1
ATOM 1385 O O . VAL B 1 44 ? 8.952 11.449 7.400 1.00 20.91 618 VAL B O 1
ATOM 1389 N N . GLY B 1 45 ? 6.884 11.158 8.296 1.00 18.89 619 GLY B N 1
ATOM 1390 C CA . GLY B 1 45 ? 6.397 10.470 7.090 1.00 17.51 619 GLY B CA 1
ATOM 1391 C C . GLY B 1 45 ? 5.125 9.718 7.440 1.00 16.57 619 GLY B C 1
ATOM 1392 O O . GLY B 1 45 ? 4.968 9.249 8.597 1.00 14.75 619 GLY B O 1
ATOM 1393 N N . THR B 1 46 ? 4.215 9.619 6.464 1.00 16.26 620 THR B N 1
ATOM 1394 C CA . THR B 1 46 ? 2.919 9.014 6.655 1.00 17.35 620 THR B CA 1
ATOM 1395 C C . THR B 1 46 ? 2.591 8.289 5.375 1.00 17.88 620 THR B C 1
ATOM 1396 O O . THR B 1 46 ? 2.927 8.784 4.312 1.00 18.64 620 THR B O 1
ATOM 1400 N N . ALA B 1 47 ? 1.920 7.153 5.472 1.00 17.47 621 ALA B N 1
ATOM 1401 C CA . ALA B 1 47 ? 1.395 6.428 4.281 1.00 17.82 621 ALA B CA 1
ATOM 1402 C C . ALA B 1 47 ? 0.139 5.616 4.623 1.00 19.06 621 ALA B C 1
ATOM 1403 O O . ALA B 1 47 ? -0.097 5.202 5.796 1.00 16.85 621 ALA B O 1
ATOM 1405 N N . ILE B 1 48 ? -0.662 5.371 3.572 1.00 18.04 622 ILE B N 1
ATOM 1406 C CA . ILE B 1 48 ? -1.857 4.579 3.671 1.00 17.10 622 ILE B CA 1
ATOM 1407 C C . ILE B 1 48 ? -1.570 3.113 3.395 1.00 16.88 622 ILE B C 1
ATOM 1408 O O . ILE B 1 48 ? -0.709 2.793 2.580 1.00 17.51 622 ILE B O 1
ATOM 1413 N N . VAL B 1 49 ? -2.247 2.240 4.138 1.00 16.68 623 VAL B N 1
ATOM 1414 C CA . VAL B 1 49 ? -2.149 0.800 3.892 1.00 16.75 623 VAL B CA 1
ATOM 1415 C C . VAL B 1 49 ? -2.979 0.441 2.627 1.00 18.75 623 VAL B C 1
ATOM 1416 O O . VAL B 1 49 ? -4.201 0.729 2.567 1.00 18.27 623 VAL B O 1
ATOM 1420 N N . LYS B 1 50 ? -2.322 -0.141 1.609 1.00 20.68 624 LYS B N 1
ATOM 1421 C CA . LYS B 1 50 ? -2.948 -0.541 0.362 1.00 24.12 624 LYS B CA 1
ATOM 1422 C C . LYS B 1 50 ? -2.473 -1.966 0.102 1.00 24.91 624 LYS B C 1
ATOM 1423 O O . LYS B 1 50 ? -1.290 -2.226 0.248 1.00 23.17 624 LYS B O 1
ATOM 1429 N N . ASP B 1 51 ? -3.352 -2.868 -0.324 1.00 25.91 625 ASP B N 1
ATOM 1430 C CA . ASP B 1 51 ? -2.913 -4.241 -0.562 1.00 27.95 625 ASP B CA 1
ATOM 1431 C C . ASP B 1 51 ? -2.026 -4.759 0.602 1.00 25.85 625 ASP B C 1
ATOM 1432 O O . ASP B 1 51 ? -1.000 -5.425 0.380 1.00 26.45 625 ASP B O 1
ATOM 1437 N N . GLY B 1 52 ? -2.420 -4.479 1.851 1.00 22.50 626 GLY B N 1
ATOM 1438 C CA . GLY B 1 52 ? -1.774 -5.155 2.959 1.00 21.37 626 GLY B CA 1
ATOM 1439 C C . GLY B 1 52 ? -0.522 -4.483 3.477 1.00 21.72 626 GLY B C 1
ATOM 1440 O O . GLY B 1 52 ? 0.067 -4.963 4.463 1.00 21.22 626 GLY B O 1
ATOM 1441 N N . LYS B 1 53 ? -0.084 -3.395 2.839 1.00 20.78 627 LYS B N 1
ATOM 1442 C CA . LYS B 1 53 ? 1.071 -2.704 3.386 1.00 22.41 627 LYS B CA 1
ATOM 1443 C C . LYS B 1 53 ? 1.088 -1.206 3.097 1.00 21.01 627 LYS B C 1
ATOM 1444 O O . LYS B 1 53 ? 0.528 -0.733 2.097 1.00 20.48 627 LYS B O 1
ATOM 1450 N N . ALA B 1 54 ? 1.746 -0.487 3.992 1.00 19.97 628 ALA B N 1
ATOM 1451 C CA . ALA B 1 54 ? 1.973 0.967 3.860 1.00 19.26 628 ALA B CA 1
ATOM 1452 C C . ALA B 1 54 ? 3.476 1.174 3.679 1.00 20.76 628 ALA B C 1
ATOM 1453 O O . ALA B 1 54 ? 4.231 0.713 4.525 1.00 22.94 628 ALA B O 1
ATOM 1455 N N . ILE B 1 55 ? 3.923 1.826 2.599 1.00 19.26 629 ILE B N 1
ATOM 1456 C CA . ILE B 1 55 ? 5.365 2.129 2.447 1.00 19.16 629 ILE B CA 1
ATOM 1457 C C . ILE B 1 55 ? 5.575 3.600 2.756 1.00 17.99 629 ILE B C 1
ATOM 1458 O O . ILE B 1 55 ? 5.271 4.445 1.928 1.00 16.85 629 ILE B O 1
ATOM 1463 N N . ILE B 1 56 ? 6.043 3.886 3.975 1.00 16.71 630 ILE B N 1
ATOM 1464 C CA . ILE B 1 56 ? 6.256 5.278 4.364 1.00 17.24 630 ILE B CA 1
ATOM 1465 C C . ILE B 1 56 ? 7.473 5.848 3.674 1.00 19.93 630 ILE B C 1
ATOM 1466 O O . ILE B 1 56 ? 8.564 5.271 3.790 1.00 19.38 630 ILE B O 1
ATOM 1471 N N . LYS B 1 57 ? 7.297 6.956 2.944 1.00 19.74 631 LYS B N 1
ATOM 1472 C CA . LYS B 1 57 ? 8.442 7.619 2.349 1.00 22.09 631 LYS B CA 1
ATOM 1473 C C . LYS B 1 57 ? 8.818 8.751 3.277 1.00 23.77 631 LYS B C 1
ATOM 1474 O O . LYS B 1 57 ? 8.008 9.652 3.512 1.00 24.25 631 LYS B O 1
ATOM 1480 N N . LEU B 1 58 ? 10.041 8.725 3.806 1.00 22.45 632 LEU B N 1
ATOM 1481 C CA . LEU B 1 58 ? 10.435 9.693 4.830 1.00 21.50 632 LEU B CA 1
ATOM 1482 C C . LEU B 1 58 ? 10.555 11.051 4.178 1.00 21.85 632 LEU B C 1
ATOM 1483 O O . LEU B 1 58 ? 11.098 11.166 3.075 1.00 22.37 632 LEU B O 1
ATOM 1488 N N . ASN B 1 59 ? 10.053 12.084 4.836 1.00 23.12 633 ASN B N 1
ATOM 1489 C CA . ASN B 1 59 ? 10.029 13.417 4.241 1.00 26.39 633 ASN B CA 1
ATOM 1490 C C . ASN B 1 59 ? 11.298 14.214 4.601 1.00 27.47 633 ASN B C 1
ATOM 1491 O O . ASN B 1 59 ? 11.496 15.339 4.148 1.00 26.70 633 ASN B O 1
ATOM 1496 N N . GLU B 1 60 ? 12.163 13.614 5.422 1.00 24.17 634 GLU B N 1
ATOM 1497 C CA . GLU B 1 60 ? 13.417 14.253 5.779 1.00 25.23 634 GLU B CA 1
ATOM 1498 C C . GLU B 1 60 ? 14.310 13.126 6.310 1.00 21.47 634 GLU B C 1
ATOM 1499 O O . GLU B 1 60 ? 13.825 12.013 6.617 1.00 20.20 634 GLU B O 1
ATOM 1505 N N . SER B 1 61 ? 15.603 13.382 6.392 1.00 21.44 635 SER B N 1
ATOM 1506 C CA . SER B 1 61 ? 16.536 12.434 7.015 1.00 18.60 635 SER B CA 1
ATOM 1507 C C . SER B 1 61 ? 16.119 12.182 8.440 1.00 18.03 635 SER B C 1
ATOM 1508 O O . SER B 1 61 ? 15.717 13.112 9.150 1.00 17.94 635 SER B O 1
ATOM 1511 N N . ILE B 1 62 ? 16.218 10.937 8.882 1.00 16.89 636 ILE B N 1
ATOM 1512 C CA . ILE B 1 62 ? 16.013 10.636 10.288 1.00 17.42 636 ILE B CA 1
ATOM 1513 C C . ILE B 1 62 ? 17.336 10.365 10.997 1.00 17.06 636 ILE B C 1
ATOM 1514 O O . ILE B 1 62 ? 17.329 9.833 12.129 1.00 16.89 636 ILE B O 1
ATOM 1519 N N . ALA B 1 63 ? 18.459 10.752 10.383 1.00 17.36 637 ALA B N 1
ATOM 1520 C CA . ALA B 1 63 ? 19.780 10.431 10.947 1.00 18.79 637 ALA B CA 1
ATOM 1521 C C . ALA B 1 63 ? 20.050 11.203 12.243 1.00 18.83 637 ALA B C 1
ATOM 1522 O O . ALA B 1 63 ? 20.966 10.865 12.989 1.00 19.13 637 ALA B O 1
ATOM 1524 N N . ASP B 1 64 ? 19.255 12.224 12.533 1.00 18.48 638 ASP B N 1
ATOM 1525 C CA . ASP B 1 64 ? 19.419 12.899 13.809 1.00 20.49 638 ASP B CA 1
ATOM 1526 C C . ASP B 1 64 ? 18.523 12.341 14.943 1.00 20.02 638 ASP B C 1
ATOM 1527 O O . ASP B 1 64 ? 18.371 13.018 15.946 1.00 21.49 638 ASP B O 1
ATOM 1532 N N . GLU B 1 65 ? 17.904 11.173 14.751 1.00 19.07 639 GLU B N 1
ATOM 1533 C CA . GLU B 1 65 ? 16.951 10.573 15.729 1.00 20.80 639 GLU B CA 1
ATOM 1534 C C . GLU B 1 65 ? 17.601 9.326 16.277 1.00 18.91 639 GLU B C 1
ATOM 1535 O O . GLU B 1 65 ? 18.325 8.650 15.557 1.00 19.20 639 GLU B O 1
ATOM 1541 N N . THR B 1 66 ? 17.363 9.058 17.557 1.00 19.74 640 THR B N 1
ATOM 1542 C CA . THR B 1 66 ? 17.704 7.762 18.148 1.00 19.57 640 THR B CA 1
ATOM 1543 C C . THR B 1 66 ? 16.495 6.856 18.202 1.00 18.50 640 THR B C 1
ATOM 1544 O O . THR B 1 66 ? 16.651 5.626 18.245 1.00 17.97 640 THR B O 1
ATOM 1548 N N . ASN B 1 67 ? 15.282 7.426 18.223 1.00 16.95 641 ASN B N 1
ATOM 1549 C CA . ASN B 1 67 ? 14.055 6.596 18.257 1.00 16.96 641 ASN B CA 1
ATOM 1550 C C . ASN B 1 67 ? 12.973 7.304 17.469 1.00 15.11 641 ASN B C 1
ATOM 1551 O O . ASN B 1 67 ? 12.936 8.551 17.418 1.00 17.79 641 ASN B O 1
ATOM 1556 N N . LEU B 1 68 ? 12.074 6.553 16.880 1.00 15.30 642 LEU B N 1
ATOM 1557 C CA . LEU B 1 68 ? 10.846 7.128 16.298 1.00 14.23 642 LEU B CA 1
ATOM 1558 C C . LEU B 1 68 ? 9.612 6.329 16.831 1.00 15.01 642 LEU B C 1
ATOM 1559 O O . LEU B 1 68 ? 9.742 5.179 17.314 1.00 14.87 642 LEU B O 1
ATOM 1564 N N . THR B 1 69 ? 8.458 6.962 16.807 1.00 14.12 643 THR B N 1
ATOM 1565 C CA . THR B 1 69 ? 7.235 6.249 17.099 1.00 13.90 643 THR B CA 1
ATOM 1566 C C . THR B 1 69 ? 6.484 5.913 15.811 1.00 13.77 643 THR B C 1
ATOM 1567 O O . THR B 1 69 ? 6.218 6.799 15.000 1.00 13.79 643 THR B O 1
ATOM 1571 N N . LEU B 1 70 ? 6.089 4.641 15.626 1.00 13.16 644 LEU B N 1
ATOM 1572 C CA . LEU B 1 70 ? 5.154 4.262 14.584 1.00 12.68 644 LEU B CA 1
ATOM 1573 C C . LEU B 1 70 ? 3.745 4.275 15.183 1.00 13.40 644 LEU B C 1
ATOM 1574 O O . LEU B 1 70 ? 3.549 3.709 16.302 1.00 13.78 644 LEU B O 1
ATOM 1579 N N . THR B 1 71 ? 2.810 4.999 14.535 1.00 13.82 645 THR B N 1
ATOM 1580 C CA . THR B 1 71 ? 1.420 4.984 14.955 1.00 14.23 645 THR B CA 1
ATOM 1581 C C . THR B 1 71 ? 0.640 4.503 13.768 1.00 14.17 645 THR B C 1
ATOM 1582 O O . THR B 1 71 ? 0.876 5.008 12.667 1.00 14.40 645 THR B O 1
ATOM 1586 N N . VAL B 1 72 ? -0.333 3.589 13.977 1.00 13.16 646 VAL B N 1
ATOM 1587 C CA . VAL B 1 72 ? -1.234 3.126 12.904 1.00 12.98 646 VAL B CA 1
ATOM 1588 C C . VAL B 1 72 ? -2.676 3.323 13.396 1.00 14.54 646 VAL B C 1
ATOM 1589 O O . VAL B 1 72 ? -3.050 2.788 14.466 1.00 14.11 646 VAL B O 1
ATOM 1593 N N . VAL B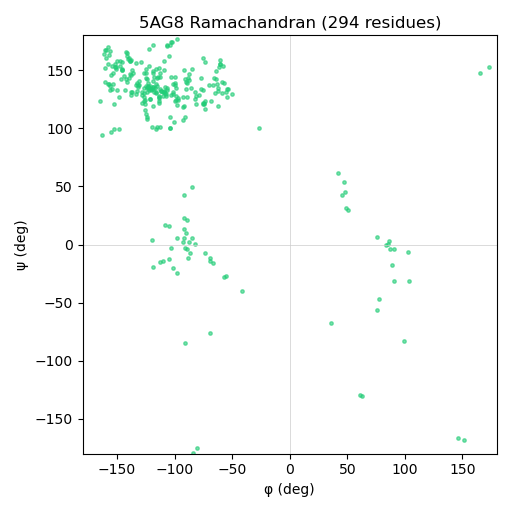 1 73 ? -3.477 4.078 12.626 1.00 14.06 647 VAL B N 1
ATOM 1594 C CA . VAL B 1 73 ? -4.837 4.377 13.038 1.00 15.72 647 VAL B CA 1
ATOM 1595 C C . VAL B 1 73 ? -5.740 3.791 11.957 1.00 16.57 647 VAL B C 1
ATOM 1596 O O . VAL B 1 73 ? -5.350 3.667 10.778 1.00 18.55 647 VAL B O 1
ATOM 1600 N N . GLY B 1 74 ? -6.921 3.378 12.338 1.00 16.48 648 GLY B N 1
ATOM 1601 C CA . GLY B 1 74 ? -7.896 2.987 11.288 1.00 18.47 648 GLY B CA 1
ATOM 1602 C C . GLY B 1 74 ? -9.283 3.232 11.804 1.00 19.83 648 GLY B C 1
ATOM 1603 O O . GLY B 1 74 ? -9.506 3.184 13.037 1.00 18.96 648 GLY B O 1
ATOM 1604 N N . TYR B 1 75 ? -10.226 3.525 10.886 1.00 21.19 649 TYR B N 1
ATOM 1605 C CA . TYR B 1 75 ? -11.601 3.741 11.315 1.00 22.75 649 TYR B CA 1
ATOM 1606 C C . TYR B 1 75 ? -12.119 2.537 12.142 1.00 23.45 649 TYR B C 1
ATOM 1607 O O . TYR B 1 75 ? -12.119 1.364 11.683 1.00 22.84 649 TYR B O 1
ATOM 1616 N N . ASN B 1 76 ? -12.635 2.844 13.341 1.00 23.55 650 ASN B N 1
ATOM 1617 C CA . ASN B 1 76 ? -13.100 1.853 14.320 1.00 24.31 650 ASN B CA 1
ATOM 1618 C C . ASN B 1 76 ? -12.150 0.704 14.614 1.00 23.11 650 ASN B C 1
ATOM 1619 O O . ASN B 1 76 ? -12.605 -0.412 14.951 1.00 24.28 650 ASN B O 1
ATOM 1624 N N . LYS B 1 77 ? -10.858 0.993 14.523 1.00 21.04 651 LYS B N 1
ATOM 1625 C CA . LYS B 1 77 ? -9.802 0.041 14.906 1.00 20.76 651 LYS B CA 1
ATOM 1626 C C . LYS B 1 77 ? -9.092 0.638 16.141 1.00 20.61 651 LYS B C 1
ATOM 1627 O O . LYS B 1 77 ? -9.041 1.882 16.331 1.00 21.35 651 LYS B O 1
ATOM 1633 N N . VAL B 1 78 ? -8.543 -0.207 16.990 1.00 18.90 652 VAL B N 1
ATOM 1634 C CA . VAL B 1 78 ? -7.771 0.303 18.129 1.00 18.23 652 VAL B CA 1
ATOM 1635 C C . VAL B 1 78 ? -6.393 0.703 17.577 1.00 16.69 652 VAL B C 1
ATOM 1636 O O . VAL B 1 78 ? -5.724 -0.098 16.892 1.00 16.25 652 VAL B O 1
ATOM 1640 N N . THR B 1 79 ? -5.985 1.924 17.876 1.00 16.13 653 THR B N 1
ATOM 1641 C CA . THR B 1 79 ? -4.658 2.461 17.475 1.00 15.50 653 THR B CA 1
ATOM 1642 C C . THR B 1 79 ? -3.516 1.569 17.934 1.00 15.72 653 THR B C 1
ATOM 1643 O O . THR B 1 79 ? -3.470 1.157 19.084 1.00 17.51 653 THR B O 1
ATOM 1647 N N . VAL B 1 80 ? -2.573 1.314 17.019 1.00 14.81 654 VAL B N 1
ATOM 1648 C CA . VAL B 1 80 ? -1.377 0.521 17.312 1.00 14.52 654 VAL B CA 1
ATOM 1649 C C . VAL B 1 80 ? -0.196 1.470 17.316 1.00 14.10 654 VAL B C 1
ATOM 1650 O O . VAL B 1 80 ? -0.013 2.293 16.346 1.00 12.68 654 VAL B O 1
ATOM 1654 N N . ILE B 1 81 ? 0.603 1.353 18.385 1.00 13.84 655 ILE B N 1
ATOM 1655 C CA . ILE B 1 81 ? 1.829 2.077 18.467 1.00 14.46 655 ILE B CA 1
ATOM 1656 C C . ILE B 1 81 ? 2.996 1.124 18.757 1.00 15.07 655 ILE B C 1
ATOM 1657 O O . ILE B 1 81 ? 2.847 0.124 19.484 1.00 14.26 655 ILE B O 1
ATOM 1662 N N . LYS B 1 82 ? 4.155 1.497 18.200 1.00 14.96 656 LYS B N 1
ATOM 1663 C CA . LYS B 1 82 ? 5.391 0.764 18.395 1.00 16.16 656 LYS B CA 1
ATOM 1664 C C . LYS B 1 82 ? 6.597 1.709 18.403 1.00 16.25 656 LYS B C 1
ATOM 1665 O O . LYS B 1 82 ? 6.676 2.627 17.571 1.00 16.93 656 LYS B O 1
ATOM 1671 N N . ASP B 1 83 ? 7.584 1.417 19.263 1.00 16.04 657 ASP B N 1
ATOM 1672 C CA . ASP B 1 83 ? 8.770 2.242 19.308 1.00 17.68 657 ASP B CA 1
ATOM 1673 C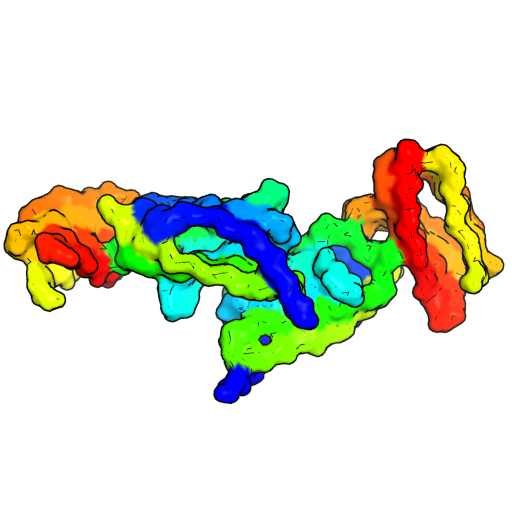 C . ASP B 1 83 ? 9.789 1.646 18.310 1.00 17.57 657 ASP B C 1
ATOM 1674 O O . ASP B 1 83 ? 9.788 0.454 18.104 1.00 19.15 657 ASP B O 1
ATOM 1679 N N . VAL B 1 84 ? 10.505 2.483 17.574 1.00 16.83 658 VAL B N 1
ATOM 1680 C CA . VAL B 1 84 ? 11.428 2.000 16.564 1.00 16.55 658 VAL B CA 1
ATOM 1681 C C . VAL B 1 84 ? 12.784 2.632 16.896 1.00 17.44 658 VAL B C 1
ATOM 1682 O O . VAL B 1 84 ? 12.915 3.851 17.012 1.00 18.90 658 VAL B O 1
ATOM 1686 N N . LYS B 1 85 ? 13.794 1.821 17.063 1.00 18.55 659 LYS B N 1
ATOM 1687 C CA . LYS B 1 85 ? 15.123 2.346 17.327 1.00 19.09 659 LYS B CA 1
ATOM 1688 C C . LYS B 1 85 ? 15.821 2.756 16.024 1.00 19.61 659 LYS B C 1
ATOM 1689 O O . LYS B 1 85 ? 15.874 1.944 15.050 1.00 19.19 659 LYS B O 1
ATOM 1695 N N . VAL B 1 86 ? 16.403 3.963 15.979 1.00 17.28 660 VAL B N 1
ATOM 1696 C CA . VAL B 1 86 ? 17.176 4.411 14.805 1.00 17.63 660 VAL B CA 1
ATOM 1697 C C . VAL B 1 86 ? 18.661 4.164 15.039 1.00 18.80 660 VAL B C 1
ATOM 1698 O O . VAL B 1 86 ? 19.241 4.605 16.060 1.00 18.82 660 VAL B O 1
ATOM 1702 N N . GLU B 1 87 ? 19.307 3.460 14.105 1.00 20.73 661 GLU B N 1
ATOM 1703 C CA . GLU B 1 87 ? 20.675 3.017 14.308 1.00 22.61 661 GLU B CA 1
ATOM 1704 C C . GLU B 1 87 ? 21.598 3.469 13.212 1.00 24.10 661 GLU B C 1
ATOM 1705 O O . GLU B 1 87 ? 21.258 3.363 12.058 1.00 21.89 661 GLU B O 1
ATOM 1711 N N . GLY B 1 88 ? 22.789 3.942 13.564 1.00 26.59 662 GLY B N 1
ATOM 1712 C CA . GLY B 1 88 ? 23.808 4.152 12.544 1.00 30.23 662 GLY B CA 1
ATOM 1713 C C . GLY B 1 88 ? 24.214 2.761 12.086 1.00 37.93 662 GLY B C 1
ATOM 1714 O O . GLY B 1 88 ? 25.389 2.401 12.149 1.00 47.45 662 GLY B O 1
ATOM 1715 N N . LYS B 1 104 ? 26.951 16.612 28.694 1.00 36.18 672 LYS B N 1
ATOM 1716 C CA . LYS B 1 104 ? 27.086 15.784 27.477 1.00 35.83 672 LYS B CA 1
ATOM 1717 C C . LYS B 1 104 ? 28.561 15.729 26.992 1.00 32.69 672 LYS B C 1
ATOM 1718 O O . LYS B 1 104 ? 29.185 16.781 26.809 1.00 33.65 672 LYS B O 1
ATOM 1724 N N . PRO B 1 105 ? 29.157 14.512 26.845 1.00 31.05 673 PRO B N 1
ATOM 1725 C CA . PRO B 1 105 ? 30.621 14.437 26.685 1.00 29.78 673 PRO B CA 1
ATOM 1726 C C . PRO B 1 105 ? 31.116 14.627 25.226 1.00 26.28 673 PRO B C 1
ATOM 1727 O O . PRO B 1 105 ? 31.938 13.859 24.724 1.00 25.77 673 PRO B O 1
ATOM 1731 N N . TYR B 1 106 ? 30.644 15.654 24.563 1.00 23.82 674 TYR B N 1
ATOM 1732 C CA . TYR B 1 106 ? 31.083 15.887 23.171 1.00 22.28 674 TYR B CA 1
ATOM 1733 C C . TYR B 1 106 ? 30.789 17.311 22.847 1.00 21.52 674 TYR B C 1
ATOM 1734 O O . TYR B 1 106 ? 30.035 17.960 23.578 1.00 19.52 674 TYR B O 1
ATOM 1743 N N . THR B 1 107 ? 31.333 17.794 21.734 1.00 20.20 675 THR B N 1
ATOM 1744 C CA . THR B 1 107 ? 30.905 19.078 21.181 1.00 20.86 675 THR B CA 1
ATOM 1745 C C . THR B 1 107 ? 30.754 18.935 19.667 1.00 18.49 675 THR B C 1
ATOM 1746 O O . THR B 1 107 ? 31.492 18.157 19.007 1.00 18.38 675 THR B O 1
ATOM 1750 N N . VAL B 1 108 ? 29.812 19.668 19.117 1.00 17.55 676 VAL B N 1
ATOM 1751 C CA . VAL B 1 108 ? 29.618 19.713 17.665 1.00 17.18 676 VAL B CA 1
ATOM 1752 C C . VAL B 1 108 ? 29.687 21.203 17.286 1.00 18.35 676 VAL B C 1
ATOM 1753 O O . VAL B 1 108 ? 28.797 21.954 17.710 1.00 20.75 676 VAL B O 1
ATOM 1757 N N . ALA B 1 109 ? 30.716 21.648 16.558 1.00 17.02 677 ALA B N 1
ATOM 1758 C CA . ALA B 1 109 ? 30.907 23.092 16.362 1.00 17.20 677 ALA B CA 1
ATOM 1759 C C . ALA B 1 109 ? 30.725 23.404 14.879 1.00 18.68 677 ALA B C 1
ATOM 1760 O O . ALA B 1 109 ? 31.138 22.617 14.037 1.00 20.42 677 ALA B O 1
ATOM 1762 N N . VAL B 1 110 ? 30.135 24.537 14.543 1.00 17.63 678 VAL B N 1
ATOM 1763 C CA . VAL B 1 110 ? 30.043 24.954 13.159 1.00 18.28 678 VAL B CA 1
ATOM 1764 C C . VAL B 1 110 ? 30.823 26.293 13.043 1.00 18.75 678 VAL B C 1
ATOM 1765 O O . VAL B 1 110 ? 30.799 27.110 13.985 1.00 19.04 678 VAL B O 1
ATOM 1769 N N . SER B 1 111 ? 31.503 26.490 11.911 1.00 17.63 679 SER B N 1
ATOM 1770 C CA . SER B 1 111 ? 32.180 27.765 11.596 1.00 19.29 679 SER B CA 1
ATOM 1771 C C . SER B 1 111 ? 32.221 27.885 10.085 1.00 20.09 679 SER B C 1
ATOM 1772 O O . SER B 1 111 ? 33.073 27.245 9.454 1.00 17.69 679 SER B O 1
ATOM 1775 N N . GLY B 1 112 ? 31.305 28.654 9.496 1.00 20.48 680 GLY B N 1
ATOM 1776 C CA . GLY B 1 112 ? 31.228 28.727 8.014 1.00 22.17 680 GLY B CA 1
ATOM 1777 C C . GLY B 1 112 ? 30.917 27.317 7.515 1.00 21.91 680 GLY B C 1
ATOM 1778 O O . GLY B 1 112 ? 29.980 26.683 8.011 1.00 22.09 680 GLY B O 1
ATOM 1779 N N . LYS B 1 113 ? 31.691 26.809 6.551 1.00 21.58 681 LYS B N 1
ATOM 1780 C CA . LYS B 1 113 ? 31.365 25.502 5.952 1.00 22.25 681 LYS B CA 1
ATOM 1781 C C . LYS B 1 113 ? 32.082 24.343 6.670 1.00 22.28 681 LYS B C 1
ATOM 1782 O O . LYS B 1 113 ? 32.241 23.284 6.109 1.00 23.30 681 LYS B O 1
ATOM 1788 N N . THR B 1 114 ? 32.493 24.522 7.921 1.00 19.36 682 THR B N 1
ATOM 1789 C CA . THR B 1 114 ? 33.222 23.453 8.599 1.00 20.14 682 THR B CA 1
ATOM 1790 C C . THR B 1 114 ? 32.399 22.989 9.780 1.00 19.50 682 THR B C 1
ATOM 1791 O O . THR B 1 114 ? 31.943 23.840 10.526 1.00 20.25 682 THR B O 1
ATOM 1795 N N . ILE B 1 115 ? 32.275 21.680 9.970 1.00 17.22 683 ILE B N 1
ATOM 1796 C CA . ILE B 1 115 ? 31.740 21.113 11.189 1.00 17.11 683 ILE B CA 1
ATOM 1797 C C . ILE B 1 115 ? 32.848 20.351 11.913 1.00 18.95 683 ILE B C 1
ATOM 1798 O O . ILE B 1 115 ? 33.483 19.478 11.313 1.00 19.06 683 ILE B O 1
ATOM 1803 N N . THR B 1 116 ? 33.066 20.667 13.193 1.00 16.82 684 THR B N 1
ATOM 1804 C CA . THR B 1 116 ? 34.141 19.986 13.940 1.00 17.89 684 THR B CA 1
ATOM 1805 C C . THR B 1 116 ? 33.435 19.253 15.065 1.00 18.17 684 THR B C 1
ATOM 1806 O O . THR B 1 116 ? 32.580 19.859 15.709 1.00 17.17 684 THR B O 1
ATOM 1810 N N . VAL B 1 117 ? 33.731 17.959 15.263 1.00 17.19 685 VAL B N 1
ATOM 1811 C CA . VAL B 1 117 ? 33.009 17.115 16.209 1.00 17.48 685 VAL B CA 1
ATOM 1812 C C . VAL B 1 117 ? 34.095 16.462 17.076 1.00 20.04 685 VAL B C 1
ATOM 1813 O O . VAL B 1 117 ? 35.111 15.948 16.540 1.00 16.97 685 VAL B O 1
ATOM 1817 N N . GLU B 1 118 ? 33.937 16.506 18.405 1.00 20.23 686 GLU B N 1
ATOM 1818 C CA . GLU B 1 118 ? 34.971 15.938 19.257 1.00 24.27 686 GLU B CA 1
ATOM 1819 C C . GLU B 1 118 ? 34.308 15.290 20.441 1.00 24.56 686 GLU B C 1
ATOM 1820 O O . GLU B 1 118 ? 33.377 15.861 21.004 1.00 20.97 686 GLU B O 1
ATOM 1826 N N . SER B 1 119 ? 34.729 14.070 20.761 1.00 23.17 687 SER B N 1
ATOM 1827 C CA . SER B 1 119 ? 34.262 13.429 21.998 1.00 26.24 687 SER B CA 1
ATOM 1828 C C . SER B 1 119 ? 35.418 12.524 22.427 1.00 29.25 687 SER B C 1
ATOM 1829 O O . SER B 1 119 ? 35.905 11.776 21.575 1.00 32.30 687 SER B O 1
ATOM 1832 N N . PRO B 1 120 ? 35.823 12.554 23.719 1.00 29.84 688 PRO B N 1
ATOM 1833 C CA . PRO B 1 120 ? 37.027 11.854 24.207 1.00 32.45 688 PRO B CA 1
ATOM 1834 C C . PRO B 1 120 ? 37.207 10.448 23.615 1.00 32.16 688 PRO B C 1
ATOM 1835 O O . PRO B 1 120 ? 38.344 10.068 23.350 1.00 37.67 688 PRO B O 1
ATOM 1839 N N . ALA B 1 121 ? 36.127 9.680 23.466 1.00 30.21 689 ALA B N 1
ATOM 1840 C CA . ALA B 1 121 ? 36.166 8.303 22.985 1.00 30.32 689 ALA B CA 1
ATOM 1841 C C . ALA B 1 121 ? 34.769 8.037 22.393 1.00 31.37 689 ALA B C 1
ATOM 1842 O O . ALA B 1 121 ? 33.814 7.750 23.162 1.00 32.18 689 ALA B O 1
ATOM 1844 N N . ALA B 1 122 ? 34.594 8.171 21.079 1.00 25.20 690 ALA B N 1
ATOM 1845 C CA . ALA B 1 122 ? 33.230 8.001 20.541 1.00 23.89 690 ALA B CA 1
ATOM 1846 C C . ALA B 1 122 ? 33.325 7.657 19.090 1.00 22.55 690 ALA B C 1
ATOM 1847 O O . ALA B 1 122 ? 34.306 8.023 18.472 1.00 22.73 690 ALA B O 1
ATOM 1849 N N . GLY B 1 123 ? 32.309 6.982 18.546 1.00 21.55 691 GLY B N 1
ATOM 1850 C CA . GLY B 1 123 ? 32.216 6.819 17.088 1.00 20.05 691 GLY B CA 1
ATOM 1851 C C . GLY B 1 123 ? 31.442 8.017 16.569 1.00 18.37 691 GLY B C 1
ATOM 1852 O O . GLY B 1 123 ? 30.349 8.331 17.086 1.00 18.19 691 GLY B O 1
ATOM 1853 N N . LEU B 1 124 ? 32.018 8.708 15.593 1.00 16.36 692 LEU B N 1
ATOM 1854 C CA . LEU B 1 124 ? 31.412 9.928 15.059 1.00 17.31 692 LEU B CA 1
ATOM 1855 C C . LEU B 1 124 ? 30.947 9.680 13.644 1.00 16.36 692 LEU B C 1
ATOM 1856 O O . LEU B 1 124 ? 31.740 9.152 12.843 1.00 16.39 692 LEU B O 1
ATOM 1861 N N . THR B 1 125 ? 29.694 10.068 13.314 1.00 15.32 693 THR B N 1
ATOM 1862 C CA . THR B 1 125 ? 29.218 9.987 11.922 1.00 16.56 693 THR B CA 1
ATOM 1863 C C . THR B 1 125 ? 28.414 11.251 11.566 1.00 16.64 693 THR B C 1
ATOM 1864 O O . THR B 1 125 ? 27.713 11.826 12.425 1.00 16.73 693 THR B O 1
ATOM 1868 N N . ILE B 1 126 ? 28.541 11.653 10.301 1.00 16.41 694 ILE B N 1
ATOM 1869 C CA . ILE B 1 126 ? 27.804 12.803 9.750 1.00 14.96 694 ILE B CA 1
ATOM 1870 C C . ILE B 1 126 ? 27.009 12.344 8.551 1.00 14.38 694 ILE B C 1
ATOM 1871 O O . ILE B 1 126 ? 27.490 11.566 7.755 1.00 15.24 694 ILE B O 1
ATOM 1876 N N . PHE B 1 127 ? 25.751 12.804 8.493 1.00 14.50 695 PHE B N 1
ATOM 1877 C CA . PHE B 1 127 ? 24.824 12.495 7.437 1.00 13.76 695 PHE B CA 1
ATOM 1878 C C . PHE B 1 127 ? 24.311 13.759 6.777 1.00 13.36 695 PHE B C 1
ATOM 1879 O O . PHE B 1 127 ? 23.973 14.744 7.446 1.00 12.81 695 PHE B O 1
ATOM 1887 N N . ASP B 1 128 ? 24.192 13.732 5.451 1.00 14.48 696 ASP B N 1
ATOM 1888 C CA . ASP B 1 128 ? 23.683 14.918 4.746 1.00 15.84 696 ASP B CA 1
ATOM 1889 C C . ASP B 1 128 ? 22.130 14.912 4.753 1.00 17.85 696 ASP B C 1
ATOM 1890 O O . ASP B 1 128 ? 21.477 13.983 5.325 1.00 17.63 696 ASP B O 1
ATOM 1895 N N . MET B 1 129 ? 21.510 15.911 4.154 1.00 19.24 697 MET B N 1
ATOM 1896 C CA . MET B 1 129 ? 20.053 16.033 4.203 1.00 20.90 697 MET B CA 1
ATOM 1897 C C . MET B 1 129 ? 19.296 14.983 3.429 1.00 22.46 697 MET B C 1
ATOM 1898 O O . MET B 1 129 ? 18.097 14.878 3.599 1.00 24.27 697 MET B O 1
ATOM 1903 N N . ASN B 1 130 ? 19.962 14.182 2.592 1.00 23.99 698 ASN B N 1
ATOM 1904 C CA . ASN B 1 130 ? 19.297 13.008 1.986 1.00 26.12 698 ASN B CA 1
ATOM 1905 C C . ASN B 1 130 ? 19.482 11.722 2.807 1.00 24.93 698 ASN B C 1
ATOM 1906 O O . ASN B 1 130 ? 19.103 10.643 2.361 1.00 29.14 698 ASN B O 1
ATOM 1911 N N . GLY B 1 131 ? 20.088 11.822 3.984 1.00 22.63 699 GLY B N 1
ATOM 1912 C CA . GLY B 1 131 ? 20.332 10.642 4.810 1.00 21.11 699 GLY B CA 1
ATOM 1913 C C . GLY B 1 131 ? 21.619 9.884 4.485 1.00 21.21 699 GLY B C 1
ATOM 1914 O O . GLY B 1 131 ? 21.887 8.830 5.087 1.00 21.14 699 GLY B O 1
ATOM 1915 N N . ARG B 1 132 ? 22.389 10.364 3.508 1.00 21.02 700 ARG B N 1
ATOM 1916 C CA . ARG B 1 132 ? 23.643 9.688 3.152 1.00 20.60 700 ARG B CA 1
ATOM 1917 C C . ARG B 1 132 ? 24.762 9.913 4.147 1.00 17.79 700 ARG B C 1
ATOM 1918 O O . ARG B 1 132 ? 25.034 11.061 4.584 1.00 15.88 700 ARG B O 1
ATOM 1926 N N . ARG B 1 133 ? 25.439 8.828 4.532 1.00 16.99 701 ARG B N 1
ATOM 1927 C CA . ARG B 1 133 ? 26.530 8.983 5.500 1.00 17.57 701 ARG B CA 1
ATOM 1928 C C . ARG B 1 133 ? 27.705 9.638 4.758 1.00 19.64 701 ARG B C 1
ATOM 1929 O O . ARG B 1 133 ? 28.187 9.062 3.791 1.00 21.04 701 ARG B O 1
ATOM 1937 N N . VAL B 1 134 ? 28.117 10.849 5.152 1.00 17.16 702 VAL B N 1
ATOM 1938 C CA . VAL B 1 134 ? 29.206 11.541 4.432 1.00 15.89 702 VAL B CA 1
ATOM 1939 C C . VAL B 1 134 ? 30.550 11.538 5.178 1.00 16.25 702 VAL B C 1
ATOM 1940 O O . VAL B 1 134 ? 31.561 11.955 4.612 1.00 16.52 702 VAL B O 1
ATOM 1944 N N . ALA B 1 135 ? 30.566 11.156 6.464 1.00 15.68 703 ALA B N 1
ATOM 1945 C CA . ALA B 1 135 ? 31.851 11.181 7.234 1.00 17.38 703 ALA B CA 1
ATOM 1946 C C . ALA B 1 135 ? 31.758 10.175 8.407 1.00 18.25 703 ALA B C 1
ATOM 1947 O O . ALA B 1 135 ? 30.710 10.110 9.073 1.00 16.06 703 ALA B O 1
ATOM 1949 N N . THR B 1 136 ? 32.832 9.398 8.619 1.00 18.50 704 THR B N 1
ATOM 1950 C CA . THR B 1 136 ? 32.936 8.489 9.782 1.00 19.74 704 THR B CA 1
ATOM 1951 C C . THR B 1 136 ? 34.337 8.585 10.369 1.00 20.13 704 THR B C 1
ATOM 1952 O O . THR B 1 136 ? 35.298 8.550 9.597 1.00 19.13 704 THR B O 1
ATOM 1956 N N . ALA B 1 137 ? 34.454 8.763 11.692 1.00 20.28 705 ALA B N 1
ATOM 1957 C CA . ALA B 1 137 ? 35.772 8.861 12.351 1.00 22.63 705 ALA B CA 1
ATOM 1958 C C . ALA B 1 137 ? 35.634 8.476 13.812 1.00 22.25 705 ALA B C 1
ATOM 1959 O O . ALA B 1 137 ? 34.494 8.307 14.301 1.00 23.10 705 ALA B O 1
ATOM 1961 N N . LYS B 1 138 ? 36.748 8.239 14.498 1.00 21.92 706 LYS B N 1
ATOM 1962 C CA . LYS B 1 138 ? 36.650 7.998 15.946 1.00 23.08 706 LYS B CA 1
ATOM 1963 C C . LYS B 1 138 ? 37.182 9.255 16.637 1.00 23.42 706 LYS B C 1
ATOM 1964 O O . LYS B 1 138 ? 38.172 9.813 16.197 1.00 23.95 706 LYS B O 1
ATOM 1970 N N . ASN B 1 139 ? 36.477 9.739 17.671 1.00 22.00 707 ASN B N 1
ATOM 1971 C CA . ASN B 1 139 ? 37.005 10.768 18.592 1.00 22.96 707 ASN B CA 1
ATOM 1972 C C . ASN B 1 139 ? 37.039 12.215 18.139 1.00 21.81 707 ASN B C 1
ATOM 1973 O O . ASN B 1 139 ? 36.620 13.088 18.897 1.00 19.53 707 ASN B O 1
ATOM 1978 N N . ARG B 1 140 ? 37.526 12.499 16.921 1.00 20.44 708 ARG B N 1
ATOM 1979 C CA . ARG B 1 140 ? 37.611 13.899 16.486 1.00 20.89 708 ARG B CA 1
ATOM 1980 C C . ARG B 1 140 ? 37.585 13.919 14.939 1.00 21.09 708 ARG B C 1
ATOM 1981 O O . ARG B 1 140 ? 38.164 13.014 14.300 1.00 21.14 708 ARG B O 1
ATOM 1989 N N . MET B 1 141 ? 36.975 14.946 14.346 1.00 19.31 709 MET B N 1
ATOM 1990 C CA . MET B 1 141 ? 37.057 15.075 12.878 1.00 19.16 709 MET B CA 1
ATOM 1991 C C . MET B 1 141 ? 36.724 16.507 12.556 1.00 18.47 709 MET B C 1
ATOM 1992 O O . MET B 1 141 ? 36.010 17.187 13.336 1.00 17.21 709 MET B O 1
ATOM 1997 N N . VAL B 1 142 ? 37.270 16.981 11.440 1.00 16.88 710 VAL B N 1
ATOM 1998 C CA . VAL B 1 142 ? 36.836 18.263 10.913 1.00 16.52 710 VAL B CA 1
ATOM 1999 C C . VAL B 1 142 ? 36.160 17.901 9.613 1.00 15.79 710 VAL B C 1
ATOM 2000 O O . VAL B 1 142 ? 36.809 17.287 8.746 1.00 16.97 710 VAL B O 1
ATOM 2004 N N . PHE B 1 143 ? 34.879 18.251 9.427 1.00 14.50 711 PHE B N 1
ATOM 2005 C CA . PHE B 1 143 ? 34.220 17.930 8.168 1.00 14.03 711 PHE B CA 1
ATOM 2006 C C . PHE B 1 143 ? 33.989 19.211 7.338 1.00 14.86 711 PHE B C 1
ATOM 2007 O O . PHE B 1 143 ? 33.429 20.207 7.877 1.00 14.66 711 PHE B O 1
ATOM 2015 N N . GLU B 1 144 ? 34.379 19.180 6.055 1.00 13.94 712 GLU B N 1
ATOM 2016 C CA . GLU B 1 144 ? 34.181 20.327 5.139 1.00 16.14 712 GLU B CA 1
ATOM 2017 C C . GLU B 1 144 ? 32.868 20.125 4.435 1.00 17.20 712 GLU B C 1
ATOM 2018 O O . GLU B 1 144 ? 32.747 19.221 3.571 1.00 16.34 712 GLU B O 1
ATOM 2024 N N . ALA B 1 145 ? 31.877 20.935 4.838 1.00 15.95 713 ALA B N 1
ATOM 2025 C CA . ALA B 1 145 ? 30.484 20.786 4.425 1.00 16.16 713 ALA B CA 1
ATOM 2026 C C . ALA B 1 145 ? 30.040 21.722 3.242 1.00 17.87 713 ALA B C 1
ATOM 2027 O O . ALA B 1 145 ? 30.835 22.522 2.689 1.00 18.59 713 ALA B O 1
ATOM 2029 N N . GLN B 1 146 ? 28.804 21.569 2.798 1.00 19.37 714 GLN B N 1
ATOM 2030 C CA . GLN B 1 146 ? 28.195 22.491 1.820 1.00 20.53 714 GLN B CA 1
ATOM 2031 C C . GLN B 1 146 ? 26.962 23.039 2.480 1.00 19.20 714 GLN B C 1
ATOM 2032 O O . GLN B 1 146 ? 26.553 22.553 3.534 1.00 17.99 714 GLN B O 1
ATOM 2038 N N . ASN B 1 147 ? 26.375 24.070 1.897 1.00 20.64 715 ASN B N 1
ATOM 2039 C CA . ASN B 1 147 ? 25.154 24.660 2.451 1.00 22.64 715 ASN B CA 1
ATOM 2040 C C . ASN B 1 147 ? 24.065 23.561 2.595 1.00 21.69 715 ASN B C 1
ATOM 2041 O O . ASN B 1 147 ? 23.829 22.790 1.641 1.00 20.65 715 ASN B O 1
ATOM 2046 N N . GLY B 1 148 ? 23.432 23.480 3.764 1.00 19.64 716 GLY B N 1
ATOM 2047 C CA . GLY B 1 148 ? 22.359 22.523 3.944 1.00 20.84 716 GLY B CA 1
ATOM 2048 C C . GLY B 1 148 ? 22.325 22.139 5.407 1.00 19.47 716 GLY B C 1
ATOM 2049 O O . GLY B 1 148 ? 23.025 22.766 6.219 1.00 19.35 716 GL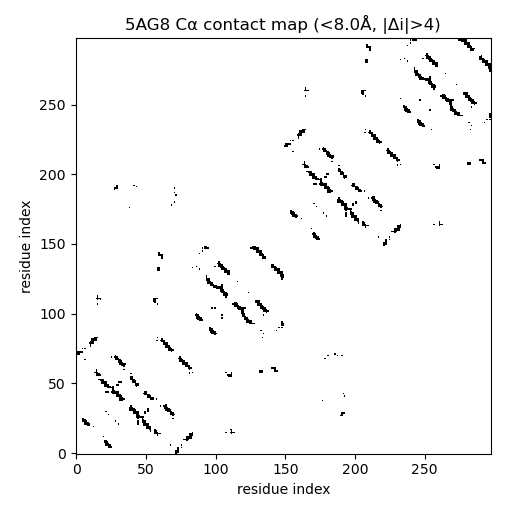Y B O 1
ATOM 2050 N N . VAL B 1 149 ? 21.569 21.090 5.732 1.00 18.51 717 VAL B N 1
ATOM 2051 C CA . VAL B 1 149 ? 21.390 20.631 7.119 1.00 17.91 717 VAL B CA 1
ATOM 2052 C C . VAL B 1 149 ? 22.005 19.240 7.240 1.00 17.75 717 VAL B C 1
ATOM 2053 O O . VAL B 1 149 ? 21.740 18.345 6.380 1.00 20.10 717 VAL B O 1
ATOM 2057 N N . TYR B 1 150 ? 22.742 19.012 8.321 1.00 15.73 718 TYR B N 1
ATOM 2058 C CA . TYR B 1 150 ? 23.452 17.750 8.537 1.00 15.36 718 TYR B CA 1
ATOM 2059 C C . TYR B 1 150 ? 23.031 17.162 9.881 1.00 16.73 718 TYR B C 1
ATOM 2060 O O . TYR B 1 150 ? 22.754 17.930 10.826 1.00 19.88 718 TYR B O 1
ATOM 2069 N N . ALA B 1 151 ? 22.996 15.824 9.987 1.00 16.19 719 ALA B N 1
ATOM 2070 C CA . ALA B 1 151 ? 22.904 15.172 11.304 1.00 15.69 719 ALA B CA 1
ATOM 2071 C C . ALA B 1 151 ? 24.279 14.706 11.741 1.00 15.40 719 ALA B C 1
ATOM 2072 O O . ALA B 1 151 ? 25.068 14.252 10.911 1.00 17.33 719 ALA B O 1
ATOM 2074 N N . VAL B 1 152 ? 24.546 14.788 13.046 1.00 14.99 720 VAL B N 1
ATOM 2075 C CA . VAL B 1 152 ? 25.773 14.264 13.635 1.00 14.33 720 VAL B CA 1
ATOM 2076 C C . VAL B 1 152 ? 25.380 13.250 14.691 1.00 14.23 720 VAL B C 1
ATOM 2077 O O . VAL B 1 152 ? 24.484 13.506 15.544 1.00 15.29 720 VAL B O 1
ATOM 2081 N N . ARG B 1 153 ? 26.018 12.094 14.668 1.00 13.90 721 ARG B N 1
ATOM 2082 C CA . ARG B 1 153 ? 25.732 11.093 15.706 1.00 14.22 721 ARG B CA 1
ATOM 2083 C C . ARG B 1 153 ? 27.018 10.840 16.452 1.00 15.72 721 ARG B C 1
ATOM 2084 O O . ARG B 1 153 ? 28.038 10.651 15.792 1.00 14.95 721 ARG B O 1
ATOM 2092 N N . ILE B 1 154 ? 26.937 10.779 17.793 1.00 14.65 722 ILE B N 1
ATOM 2093 C CA . ILE B 1 154 ? 28.105 10.566 18.642 1.00 16.31 722 ILE B CA 1
ATOM 2094 C C . ILE B 1 154 ? 27.761 9.325 19.470 1.00 17.13 722 ILE B C 1
ATOM 2095 O O . ILE B 1 154 ? 26.871 9.370 20.353 1.00 18.54 722 ILE B O 1
ATOM 2100 N N . ALA B 1 155 ? 28.422 8.225 19.141 1.00 18.60 723 ALA B N 1
ATOM 2101 C CA . ALA B 1 155 ? 28.124 6.924 19.707 1.00 19.64 723 ALA B CA 1
ATOM 2102 C C . ALA B 1 155 ? 29.193 6.691 20.788 1.00 22.27 723 ALA B C 1
ATOM 2103 O O . ALA B 1 155 ? 30.380 6.413 20.485 1.00 21.70 723 ALA B O 1
ATOM 2105 N N . THR B 1 156 ? 28.797 6.813 22.048 1.00 24.95 724 THR B N 1
ATOM 2106 C CA . THR B 1 156 ? 29.720 6.549 23.157 1.00 28.43 724 THR B CA 1
ATOM 2107 C C . THR B 1 156 ? 29.312 5.223 23.779 1.00 34.45 724 THR B C 1
ATOM 2108 O O . THR B 1 156 ? 28.248 4.676 23.424 1.00 39.30 724 THR B O 1
ATOM 2112 N N . GLU B 1 157 ? 30.116 4.697 24.713 1.00 38.03 725 GLU B N 1
ATOM 2113 C CA . GLU B 1 157 ? 29.744 3.475 25.436 1.00 41.40 725 GLU B CA 1
ATOM 2114 C C . GLU B 1 157 ? 28.471 3.708 26.249 1.00 40.01 725 GLU B C 1
ATOM 2115 O O . GLU B 1 157 ? 28.406 4.567 27.129 1.00 42.19 725 GLU B O 1
ATOM 2121 N N . GLY B 1 158 ? 27.444 2.951 25.949 1.00 38.77 726 GLY B N 1
ATOM 2122 C CA . GLY B 1 158 ? 26.208 3.103 26.685 1.00 38.53 726 GLY B CA 1
ATOM 2123 C C . GLY B 1 158 ? 25.202 4.111 26.182 1.00 37.23 726 GLY B C 1
ATOM 2124 O O . GLY B 1 158 ? 24.050 4.012 26.597 1.00 38.42 726 GLY B O 1
ATOM 2125 N N . LYS B 1 159 ? 25.591 5.074 25.313 1.00 31.52 727 LYS B N 1
ATOM 2126 C CA . LYS B 1 159 ? 24.615 6.023 24.771 1.00 28.89 727 LYS B CA 1
ATOM 2127 C C . LYS B 1 159 ? 25.072 6.657 23.464 1.00 24.77 727 LYS B C 1
ATOM 2128 O O . LYS B 1 159 ? 26.233 7.079 23.350 1.00 23.45 727 LYS B O 1
ATOM 2134 N N . THR B 1 160 ? 24.138 6.784 22.517 1.00 22.37 728 THR B N 1
ATOM 2135 C CA . THR B 1 160 ? 24.335 7.591 21.308 1.00 21.21 728 THR B CA 1
ATOM 2136 C C . THR B 1 160 ? 23.593 8.918 21.400 1.00 20.22 728 THR B C 1
ATOM 2137 O O . THR B 1 160 ? 22.422 8.967 21.767 1.00 20.40 728 THR B O 1
ATOM 2141 N N . TYR B 1 161 ? 24.299 9.999 21.142 1.00 17.54 729 TYR B N 1
ATOM 2142 C CA . TYR B 1 161 ? 23.665 11.333 21.095 1.00 17.74 729 TYR B CA 1
ATOM 2143 C C . TYR B 1 161 ? 23.535 11.773 19.673 1.00 15.70 729 TYR B C 1
ATOM 2144 O O . TYR B 1 161 ? 24.305 11.322 18.815 1.00 15.15 729 TYR B O 1
ATOM 2153 N N . THR B 1 162 ? 22.670 12.760 19.401 1.00 16.29 730 THR B N 1
ATOM 2154 C CA . THR B 1 162 ? 22.668 13.372 18.076 1.00 15.86 730 THR B CA 1
ATOM 2155 C C . THR B 1 162 ? 22.487 14.875 18.174 1.00 16.10 730 THR B C 1
ATOM 2156 O O . THR B 1 162 ? 22.053 15.406 19.204 1.00 17.11 730 THR B O 1
ATOM 2160 N N . GLU B 1 163 ? 22.874 15.536 17.103 1.00 15.35 731 GLU B N 1
ATOM 2161 C CA . GLU B 1 163 ? 22.660 16.965 16.943 1.00 16.59 731 GLU B CA 1
ATOM 2162 C C . GLU B 1 163 ? 22.300 17.183 15.470 1.00 17.89 731 GLU B C 1
ATOM 2163 O O . GLU B 1 163 ? 22.600 16.338 14.614 1.00 19.66 731 GLU B O 1
ATOM 2169 N N . LYS B 1 164 ? 21.712 18.319 15.168 1.00 17.30 732 LYS B N 1
ATOM 2170 C CA . LYS B 1 164 ? 21.368 18.672 13.763 1.00 19.33 732 LYS B CA 1
ATOM 2171 C C . LYS B 1 164 ? 22.074 20.004 13.532 1.00 20.39 732 LYS B C 1
ATOM 2172 O O . LYS B 1 164 ? 22.014 20.893 14.406 1.00 23.26 732 LYS B O 1
ATOM 2178 N N . VAL B 1 165 ? 22.741 20.171 12.397 1.00 17.83 733 VAL B N 1
ATOM 2179 C CA . VAL B 1 165 ? 23.624 21.342 12.153 1.00 17.42 733 VAL B CA 1
ATOM 2180 C C . VAL B 1 165 ? 23.176 21.988 10.854 1.00 16.19 733 VAL B C 1
ATOM 2181 O O . VAL B 1 165 ? 23.000 21.281 9.846 1.00 16.24 733 VAL B O 1
ATOM 2185 N N . ILE B 1 166 ? 22.982 23.298 10.861 1.00 16.79 734 ILE B N 1
ATOM 2186 C CA . ILE B 1 166 ? 22.733 24.101 9.645 1.00 17.40 734 ILE B CA 1
ATOM 2187 C C . ILE B 1 166 ? 24.015 24.705 9.211 1.00 19.24 734 ILE B C 1
ATOM 2188 O O . ILE B 1 166 ? 24.659 25.418 10.007 1.00 19.49 734 ILE B O 1
ATOM 2193 N N . VAL B 1 167 ? 24.400 24.439 7.946 1.00 18.49 735 VAL B N 1
ATOM 2194 C CA . VAL B 1 167 ? 25.547 25.081 7.357 1.00 19.23 735 VAL B CA 1
ATOM 2195 C C . VAL B 1 167 ? 25.020 26.111 6.330 1.00 23.25 735 VAL B C 1
ATOM 2196 O O . VAL B 1 167 ? 24.189 25.743 5.494 1.00 20.68 735 VAL B O 1
ATOM 2200 N N . LYS B 1 168 ? 25.532 27.357 6.341 1.00 26.97 736 LYS B N 1
ATOM 2201 C CA . LYS B 1 168 ? 25.089 28.400 5.396 1.00 32.92 736 LYS B CA 1
ATOM 2202 C C . LYS B 1 168 ? 25.994 28.549 4.155 1.00 38.24 736 LYS B C 1
ATOM 2203 O O . LYS B 1 168 ? 27.170 28.145 4.184 1.00 38.87 736 LYS B O 1
#

Solvent-accessible surface area: 16211 Å² total; per-residue (Å²): 187,66,83,146,9,124,31,99,11,69,56,60,10,62,0,43,20,119,71,8,91,0,44,5,99,46,88,5,0,5,0,13,0,16,54,147,59,69,53,0,2,30,19,58,2,146,123,26,84,0,72,0,153,26,103,62,23,0,0,29,14,45,66,3,45,1,35,0,28,5,46,82,45,56,59,43,120,73,91,0,105,0,82,83,209,64,40,84,36,51,83,84,60,101,48,0,36,0,71,2,100,86,1,26,1,22,0,4,22,98,106,1,152,152,40,20,94,30,134,54,142,24,97,33,144,4,128,111,9,45,18,5,0,13,0,46,36,179,92,116,46,46,32,68,118,13,114,1,174,174,63,82,147,9,116,30,92,17,66,55,67,14,60,1,45,22,117,72,8,90,0,43,6,97,64,93,17,0,14,0,6,0,1,52,138,46,102,28,3,1,4,14,12,0,127,131,31,71,0,75,0,151,25,92,76,23,0,0,26,18,49,65,2,40,0,13,0,54,14,187,77,42,58,64,42,115,74,88,0,102,3,74,83,183,65,25,89,36,50,79,87,58,102,42,0,37,0,63,4,120,73,5,18,0,20,0,4,21,104,103,1,150,128,44,20,80,30,147,57,162,25,100,33,149,5,118,108,10,47,17,6,0,10,0,47,30,182,82,118,47,33,34,67,124,13,119,1,176